Protein AF-A0A2N5Z2J4-F1 (afdb_monomer)

Sequence (237 aa):
MFNGQFKILAILTLLVFFVFFSKLYSQDCTILSKANDITPDGLCAPVSLSWEVTYTGVNNAGTLVEFQFDWDDGNAVEIVNANETSPGVFTYTISHTYPEDGPQCNYNPNVMLIVDGTICSSSLQEQNVTVWDVDDSNGGHLMIDPVQYRICVGNDGTVTFVDASLWNCVPPEETDVPNGYGRWTQWIYGTNNGAGNFIGNVEVDGVVQAYPYWGAVDFYPAVVYGPFAPNGISLPC

Structure (mmCIF, N/CA/C/O backbone):
data_AF-A0A2N5Z2J4-F1
#
_entry.id   AF-A0A2N5Z2J4-F1
#
loop_
_atom_site.group_PDB
_atom_site.id
_atom_site.type_symbol
_atom_site.label_atom_id
_atom_site.label_alt_id
_atom_site.label_comp_id
_atom_site.label_asym_id
_atom_site.label_entity_id
_atom_site.label_seq_id
_atom_site.pdbx_PDB_ins_code
_atom_site.Cartn_x
_atom_site.Cartn_y
_atom_site.Cartn_z
_atom_site.occupancy
_atom_site.B_iso_or_equiv
_atom_site.auth_seq_id
_atom_site.auth_comp_id
_atom_site.auth_asym_id
_atom_site.auth_atom_id
_atom_site.pdbx_PDB_model_num
ATOM 1 N N . MET A 1 1 ? -51.796 -31.805 59.847 1.00 53.03 1 MET A N 1
ATOM 2 C CA . MET A 1 1 ? -50.593 -32.261 59.110 1.00 53.03 1 MET A CA 1
ATOM 3 C C . MET A 1 1 ? -50.363 -31.572 57.749 1.00 53.03 1 MET A C 1
ATOM 5 O O . MET A 1 1 ? -49.392 -31.911 57.095 1.00 53.03 1 MET A O 1
ATOM 9 N N . PHE A 1 2 ? -51.150 -30.565 57.332 1.00 53.03 2 PHE A N 1
ATOM 10 C CA . PHE A 1 2 ? -51.061 -29.983 55.972 1.00 53.03 2 PHE A CA 1
ATOM 11 C C . PHE A 1 2 ? -50.266 -28.664 55.831 1.00 53.03 2 PHE A C 1
ATOM 13 O O . PHE A 1 2 ? -50.086 -28.178 54.722 1.00 53.03 2 PHE A O 1
ATOM 20 N N . ASN A 1 3 ? -49.751 -28.080 56.920 1.00 57.47 3 ASN A N 1
ATOM 21 C CA . ASN A 1 3 ? -49.170 -26.723 56.891 1.00 57.47 3 ASN A CA 1
ATOM 22 C C . ASN A 1 3 ? -47.663 -26.677 56.525 1.00 57.47 3 ASN A C 1
ATOM 24 O O . ASN A 1 3 ? -47.120 -25.620 56.224 1.00 57.47 3 ASN A O 1
ATOM 28 N N . GLY A 1 4 ? -46.966 -27.821 56.547 1.00 56.16 4 GLY A N 1
ATOM 29 C CA . GLY A 1 4 ? -45.532 -27.897 56.214 1.00 56.16 4 GLY A CA 1
ATOM 30 C C . GLY A 1 4 ? -45.247 -28.005 54.712 1.00 56.16 4 GLY A C 1
ATOM 31 O O . GLY A 1 4 ? -44.292 -27.414 54.218 1.00 56.16 4 GLY A O 1
ATOM 32 N N . GLN A 1 5 ? -46.113 -28.705 53.974 1.00 58.09 5 GLN A N 1
ATOM 33 C CA . GLN A 1 5 ? -45.955 -28.975 52.538 1.00 58.09 5 GLN A CA 1
ATOM 34 C C . GLN A 1 5 ? -46.104 -27.702 51.683 1.00 58.09 5 GLN A C 1
ATOM 36 O O . GLN A 1 5 ? -45.334 -27.492 50.751 1.00 58.09 5 GLN A O 1
ATOM 41 N N . PHE A 1 6 ? -47.020 -26.800 52.057 1.00 59.47 6 PHE A N 1
ATOM 42 C CA . PHE A 1 6 ? -47.228 -25.524 51.357 1.00 59.47 6 PHE A CA 1
ATOM 43 C C . PHE A 1 6 ? -46.038 -24.560 51.487 1.00 59.47 6 PHE A C 1
ATOM 45 O O . PHE A 1 6 ? -45.724 -23.836 50.546 1.00 59.47 6 PHE A O 1
ATOM 52 N N . LYS A 1 7 ? -45.342 -24.571 52.634 1.00 64.69 7 LYS A N 1
ATOM 53 C CA . LYS A 1 7 ? -44.157 -23.728 52.865 1.00 64.69 7 LYS A CA 1
ATOM 54 C C . LYS A 1 7 ? -42.953 -24.196 52.053 1.00 64.69 7 LYS A C 1
ATOM 56 O O . LYS A 1 7 ? -42.238 -23.369 51.503 1.00 64.69 7 LYS A O 1
ATOM 61 N N . ILE A 1 8 ? -42.755 -25.511 51.951 1.00 70.50 8 ILE A N 1
ATOM 62 C CA . ILE A 1 8 ? -41.667 -26.102 51.160 1.00 70.50 8 ILE A CA 1
ATOM 63 C C . ILE A 1 8 ? -41.879 -25.816 49.671 1.00 70.50 8 ILE A C 1
ATOM 65 O O . ILE A 1 8 ? -40.940 -25.399 49.000 1.00 70.50 8 ILE A O 1
ATOM 69 N N . LEU A 1 9 ? -43.115 -25.960 49.178 1.00 73.38 9 LEU A N 1
ATOM 70 C CA . LEU A 1 9 ? -43.441 -25.661 47.785 1.00 73.38 9 LEU A CA 1
ATOM 71 C C . LEU A 1 9 ? -43.197 -24.182 47.456 1.00 73.38 9 LEU A C 1
ATOM 73 O O . LEU A 1 9 ? -42.564 -23.906 46.448 1.00 73.38 9 LEU A O 1
ATOM 77 N N . ALA A 1 10 ? -43.612 -23.256 48.331 1.00 73.75 10 ALA A N 1
ATOM 78 C CA . ALA A 1 10 ? -43.402 -21.816 48.152 1.00 73.75 10 ALA A CA 1
ATOM 79 C C . ALA A 1 10 ? -41.916 -21.402 48.168 1.00 73.75 10 ALA A C 1
ATOM 81 O O . ALA A 1 10 ? -41.513 -20.515 47.418 1.00 73.75 10 ALA A O 1
ATOM 82 N N . ILE A 1 11 ? -41.091 -22.047 49.001 1.00 75.69 11 ILE A N 1
ATOM 83 C CA . ILE A 1 11 ? -39.639 -21.807 49.045 1.00 75.69 11 ILE A CA 1
ATOM 84 C C . ILE A 1 11 ? -38.965 -22.336 47.771 1.00 75.69 11 ILE A C 1
ATOM 86 O O . ILE A 1 11 ? -38.103 -21.659 47.214 1.00 75.69 11 ILE A O 1
ATOM 90 N N . LEU A 1 12 ? -39.386 -23.505 47.275 1.00 74.31 12 LEU A N 1
ATOM 91 C CA . LEU A 1 12 ? -38.901 -24.071 46.013 1.00 74.31 12 LEU A CA 1
ATOM 92 C C . LEU A 1 12 ? -39.263 -23.192 44.809 1.00 74.31 12 LEU A C 1
ATOM 94 O O . LEU A 1 12 ? -38.400 -22.960 43.968 1.00 74.31 12 LEU A O 1
ATOM 98 N N . THR A 1 13 ? -40.479 -22.639 44.736 1.00 71.56 13 THR A N 1
ATOM 99 C CA . THR A 1 13 ? -40.835 -21.694 43.663 1.00 71.56 13 THR A CA 1
ATOM 100 C C . THR A 1 13 ? -40.039 -20.397 43.741 1.00 71.56 13 THR A C 1
ATOM 102 O O . THR A 1 13 ? -39.621 -19.902 42.699 1.00 71.56 13 THR A O 1
ATOM 105 N N . LEU A 1 14 ? -39.773 -19.864 44.940 1.00 70.94 14 LEU A N 1
ATOM 106 C CA . LEU A 1 14 ? -38.967 -18.649 45.108 1.00 70.94 14 LEU A CA 1
ATOM 107 C C . LEU A 1 14 ? -37.497 -18.867 44.699 1.00 70.94 14 LEU A C 1
ATOM 109 O O . LEU A 1 14 ? -36.907 -18.002 44.060 1.00 70.94 14 LEU A O 1
ATOM 113 N N . LEU A 1 15 ? -36.922 -20.033 45.022 1.00 69.38 15 LEU A N 1
ATOM 114 C CA . LEU A 1 15 ? -35.562 -20.424 44.625 1.00 69.38 15 LEU A CA 1
ATOM 115 C C . LEU A 1 15 ? -35.446 -20.651 43.116 1.00 69.38 15 LEU A C 1
ATOM 117 O O . LEU A 1 15 ? -34.494 -20.176 42.507 1.00 69.38 15 LEU A O 1
ATOM 121 N N . VAL A 1 16 ? -36.428 -21.312 42.496 1.00 65.50 16 VAL A N 1
ATOM 122 C CA . VAL A 1 16 ? -36.480 -21.463 41.034 1.00 65.50 16 VAL A CA 1
ATOM 123 C C . VAL A 1 16 ? -36.615 -20.090 40.369 1.00 65.50 16 VAL A C 1
ATOM 125 O O . VAL A 1 16 ? -35.885 -19.805 39.429 1.00 65.50 16 VAL A O 1
ATOM 128 N N . PHE A 1 17 ? -37.447 -19.190 40.899 1.00 61.91 17 PHE A N 1
ATOM 129 C CA . PHE A 1 17 ? -37.554 -17.817 40.396 1.00 61.91 17 PHE A CA 1
ATOM 130 C C . PHE A 1 17 ? -36.215 -17.062 40.523 1.00 61.91 17 PHE A C 1
ATOM 132 O O . PHE A 1 17 ? -35.760 -16.460 39.560 1.00 61.91 17 PHE A O 1
ATOM 139 N N . PHE A 1 18 ? -35.495 -17.169 41.643 1.00 59.34 18 PHE A N 1
ATOM 140 C CA . PHE A 1 18 ? -34.180 -16.524 41.801 1.00 59.34 18 PHE A CA 1
ATOM 141 C C . PHE A 1 18 ? -33.087 -17.097 40.878 1.00 59.34 18 PHE A C 1
ATOM 143 O O . PHE A 1 18 ? -32.230 -16.351 40.403 1.00 59.34 18 PHE A O 1
ATOM 150 N N . VAL A 1 19 ? -33.122 -18.402 40.584 1.00 59.47 19 VAL A N 1
ATOM 151 C CA . VAL A 1 19 ? -32.171 -19.064 39.669 1.00 59.47 19 VAL A CA 1
ATOM 152 C C . VAL A 1 19 ? -32.498 -18.774 38.197 1.00 59.47 19 VAL A C 1
ATOM 154 O O . VAL A 1 19 ? -31.588 -18.668 37.380 1.00 59.47 19 VAL A O 1
ATOM 157 N N . PHE A 1 20 ? -33.774 -18.580 37.847 1.00 54.00 20 PHE A N 1
ATOM 158 C CA . PHE A 1 20 ? -34.174 -18.182 36.491 1.00 54.00 20 PHE A CA 1
ATOM 159 C C . PHE A 1 20 ? -33.953 -16.686 36.210 1.00 54.00 20 PHE A C 1
ATOM 161 O O . PHE A 1 20 ? -33.671 -16.327 35.070 1.00 54.00 20 PHE A O 1
ATOM 168 N N . PHE A 1 21 ? -34.027 -15.812 37.222 1.00 52.00 21 PHE A N 1
ATOM 169 C CA . PHE A 1 21 ? -33.820 -14.364 37.049 1.00 52.00 21 PHE A CA 1
ATOM 170 C C . PHE A 1 21 ? -32.359 -13.902 37.158 1.00 52.00 21 PHE A C 1
ATOM 172 O O . PHE A 1 21 ? -32.055 -12.768 36.802 1.00 52.00 21 PHE A O 1
ATOM 179 N N . SER A 1 22 ? -31.430 -14.757 37.592 1.00 48.75 22 SER A N 1
ATOM 180 C CA . SER A 1 22 ? -30.005 -14.398 37.720 1.00 48.75 22 SER A CA 1
ATOM 181 C C . SER A 1 22 ? -29.225 -14.409 36.393 1.00 48.75 22 SER A C 1
ATOM 183 O O . SER A 1 22 ? -28.018 -14.191 36.402 1.00 48.75 22 SER A O 1
ATOM 185 N N . LYS A 1 23 ? -29.893 -14.618 35.247 1.00 46.00 23 LYS A N 1
ATOM 186 C CA . LYS A 1 23 ? -29.269 -14.646 33.908 1.00 46.00 23 LYS A CA 1
ATOM 187 C C . LYS A 1 23 ? -29.753 -13.564 32.931 1.00 46.00 23 LYS A C 1
ATOM 189 O O . LYS A 1 23 ? -29.599 -13.724 31.728 1.00 46.00 23 LYS A O 1
ATOM 194 N N . LEU A 1 24 ? -30.334 -12.469 33.421 1.00 44.25 24 LEU A N 1
ATOM 195 C CA . LEU A 1 24 ? -30.818 -11.367 32.575 1.00 44.25 24 LEU A CA 1
ATOM 196 C C . LEU A 1 24 ? -30.050 -10.062 32.827 1.00 44.25 24 LEU A C 1
ATOM 198 O O . LEU A 1 24 ? -30.643 -9.012 33.035 1.00 44.25 24 LEU A O 1
ATOM 202 N N . TYR A 1 25 ? -28.724 -10.122 32.781 1.00 51.06 25 TYR A N 1
ATOM 203 C CA . TYR A 1 25 ? -27.975 -9.045 32.143 1.00 51.06 25 TYR A CA 1
ATOM 204 C C . TYR A 1 25 ? -27.558 -9.641 30.812 1.00 51.06 25 TYR A C 1
ATOM 206 O O . TYR A 1 25 ? -26.659 -10.469 30.774 1.00 51.06 25 TYR A O 1
ATOM 214 N N . SER A 1 26 ? -28.313 -9.352 29.754 1.00 54.22 26 SER A N 1
ATOM 215 C CA . SER A 1 26 ? -27.843 -9.686 28.417 1.00 54.22 26 SER A CA 1
ATOM 216 C C . SER A 1 26 ? -26.706 -8.715 28.150 1.00 54.22 26 SER A C 1
ATOM 218 O O . SER A 1 26 ? -26.966 -7.543 27.886 1.00 54.22 26 SER A O 1
ATOM 220 N N . GLN A 1 27 ? -25.460 -9.172 28.273 1.00 63.22 27 GLN A N 1
ATOM 221 C CA . GLN A 1 27 ? -24.393 -8.562 27.499 1.00 63.22 27 GLN A CA 1
ATOM 222 C C . GLN A 1 27 ? -24.870 -8.525 26.044 1.00 63.22 27 GLN A C 1
ATOM 224 O O . GLN A 1 27 ? -25.462 -9.487 25.537 1.00 63.22 27 GLN A O 1
ATOM 229 N N . ASP A 1 28 ? -24.727 -7.377 25.407 1.00 75.69 28 ASP A N 1
ATOM 230 C CA . ASP A 1 28 ? -25.090 -7.212 24.016 1.00 75.69 28 ASP A CA 1
ATOM 231 C C . ASP A 1 28 ? -24.032 -6.370 23.321 1.00 75.69 28 ASP A C 1
ATOM 233 O O . ASP A 1 28 ? -23.306 -5.585 23.924 1.00 75.69 28 ASP A O 1
ATOM 237 N N . CYS A 1 29 ? -23.925 -6.560 22.014 1.00 85.00 29 CYS A N 1
ATOM 238 C CA . CYS A 1 29 ? -22.999 -5.821 21.167 1.00 85.00 29 CYS A CA 1
ATOM 239 C C . CYS A 1 29 ? -23.421 -4.356 20.963 1.00 85.00 29 CYS A C 1
ATOM 241 O O . CYS A 1 29 ? -23.152 -3.768 19.913 1.00 85.00 29 CYS A O 1
ATOM 243 N N . THR A 1 30 ? -24.131 -3.774 21.933 1.00 89.06 30 THR A N 1
ATOM 244 C CA . THR A 1 30 ? -24.520 -2.374 21.889 1.00 89.06 30 THR A CA 1
ATOM 245 C C . THR A 1 30 ? -23.328 -1.512 22.271 1.00 89.06 30 THR A C 1
ATOM 247 O O . THR A 1 30 ? -22.630 -1.740 23.260 1.00 89.06 30 THR A O 1
ATOM 250 N N . ILE A 1 31 ? -23.090 -0.524 21.420 1.00 93.81 31 ILE A N 1
ATOM 251 C CA . ILE A 1 31 ? -22.095 0.520 21.602 1.00 93.81 31 ILE A CA 1
ATOM 252 C C . ILE A 1 31 ? -22.779 1.851 21.306 1.00 93.81 31 ILE A C 1
ATOM 254 O O . ILE A 1 31 ? -23.673 1.922 20.458 1.00 93.81 31 ILE A O 1
ATOM 258 N N . LEU A 1 32 ? -22.367 2.907 21.997 1.00 95.12 32 LEU A N 1
ATOM 259 C CA . LEU A 1 32 ? -22.846 4.262 21.741 1.00 95.12 32 LEU A CA 1
ATOM 260 C C . LEU A 1 32 ? -22.098 4.896 20.567 1.00 95.12 32 LEU A C 1
ATOM 262 O O . LEU A 1 32 ? -22.712 5.505 19.693 1.00 95.12 32 LEU A O 1
ATOM 266 N N . SER A 1 33 ? -20.771 4.769 20.551 1.00 96.12 33 SER A N 1
ATOM 267 C CA . SER A 1 33 ? -19.928 5.279 19.472 1.00 96.12 33 SER A CA 1
ATOM 268 C C . SER A 1 33 ? -18.607 4.523 19.376 1.00 96.12 33 SER A C 1
ATOM 270 O O . SER A 1 33 ? -18.249 3.733 20.254 1.00 96.12 33 SER A O 1
ATOM 272 N N . LYS A 1 34 ? -17.889 4.782 18.285 1.00 96.56 34 LYS A N 1
ATOM 273 C CA . LYS A 1 34 ? -16.588 4.206 17.965 1.00 96.56 34 LYS A CA 1
ATOM 274 C C . LYS A 1 34 ? -15.695 5.286 17.353 1.00 96.56 34 LYS A C 1
ATOM 276 O O . LYS A 1 34 ? -16.215 6.182 16.684 1.00 96.56 34 LYS A O 1
ATOM 281 N N . ALA A 1 35 ? -14.404 5.234 17.644 1.00 97.50 35 ALA A N 1
ATOM 282 C CA . ALA A 1 35 ? -13.389 6.112 17.080 1.00 97.50 35 ALA A CA 1
ATOM 283 C C . ALA A 1 35 ? -12.073 5.346 16.931 1.00 97.50 35 ALA A C 1
ATOM 285 O O . ALA A 1 35 ? -11.730 4.526 17.787 1.00 97.50 35 ALA A O 1
ATOM 286 N N . ASN A 1 36 ? -11.338 5.637 15.866 1.00 97.88 36 ASN A N 1
ATOM 287 C CA . ASN A 1 36 ? -10.033 5.064 15.608 1.00 97.88 36 ASN A CA 1
ATOM 288 C C . ASN A 1 36 ? -9.101 6.103 14.975 1.00 97.88 36 ASN A C 1
ATOM 290 O O . ASN A 1 36 ? -9.564 7.082 14.389 1.00 97.88 36 ASN A O 1
ATOM 294 N N . ASP A 1 37 ? -7.799 5.887 15.129 1.00 98.00 37 ASP A N 1
ATOM 295 C CA . ASP A 1 37 ? -6.759 6.721 14.532 1.00 98.00 37 ASP A CA 1
ATOM 296 C C . ASP A 1 37 ? -5.538 5.860 14.183 1.00 98.00 37 ASP A C 1
ATOM 298 O O . ASP A 1 37 ? -4.862 5.337 15.076 1.00 98.00 37 ASP A O 1
ATOM 302 N N . ILE A 1 38 ? -5.289 5.660 12.885 1.00 98.06 38 ILE A N 1
ATOM 303 C CA . ILE A 1 38 ? -4.051 5.064 12.373 1.00 98.06 38 ILE A CA 1
ATOM 304 C C . ILE A 1 38 ? -3.062 6.176 12.032 1.00 98.06 38 ILE A C 1
ATOM 306 O O . ILE A 1 38 ? -3.317 7.017 11.171 1.00 98.06 38 ILE A O 1
ATOM 310 N N . THR A 1 39 ? -1.887 6.116 12.656 1.00 97.81 39 THR A N 1
ATOM 311 C CA . THR A 1 39 ? -0.755 7.008 12.392 1.00 97.81 39 THR A CA 1
ATOM 312 C C . THR A 1 39 ? 0.435 6.210 11.840 1.00 97.81 39 THR A C 1
ATOM 314 O O . THR A 1 39 ? 1.130 5.557 12.627 1.00 97.81 39 THR A O 1
ATOM 317 N N . PRO A 1 40 ? 0.689 6.240 10.517 1.00 97.31 40 PRO A N 1
ATOM 318 C CA . PRO A 1 40 ? 1.893 5.667 9.915 1.00 97.31 40 PRO A CA 1
ATOM 319 C C . PRO A 1 40 ? 3.114 6.590 10.074 1.00 97.31 40 PRO A C 1
ATOM 321 O O . PRO A 1 40 ? 2.981 7.811 10.179 1.00 97.31 40 PRO A O 1
ATOM 324 N N . ASP A 1 41 ? 4.317 6.014 10.072 1.00 97.25 41 ASP A N 1
ATOM 325 C CA . ASP A 1 41 ? 5.596 6.738 10.132 1.00 97.25 41 ASP A CA 1
ATOM 326 C C . ASP A 1 41 ? 6.044 7.324 8.780 1.00 97.25 41 ASP A C 1
ATOM 328 O O . ASP A 1 41 ? 6.894 8.221 8.735 1.00 97.25 41 ASP A O 1
ATOM 332 N N . GLY A 1 42 ? 5.438 6.865 7.686 1.00 94.75 42 GLY A N 1
ATOM 333 C CA . GLY A 1 42 ? 5.700 7.317 6.329 1.00 94.75 42 GLY A CA 1
ATOM 334 C C . GLY A 1 42 ? 4.863 6.567 5.296 1.00 94.75 42 GLY A C 1
ATOM 335 O O . GLY A 1 42 ? 3.882 5.909 5.629 1.00 94.75 42 GLY A O 1
ATOM 336 N N . LEU A 1 43 ? 5.257 6.706 4.029 1.00 92.56 43 LEU A N 1
ATOM 337 C CA . LEU A 1 43 ? 4.638 6.001 2.902 1.00 92.56 43 LEU A CA 1
ATOM 338 C C . LEU A 1 43 ? 5.556 4.930 2.312 1.00 92.56 43 LEU A C 1
ATOM 340 O O . LEU A 1 43 ? 5.049 3.960 1.778 1.00 92.56 43 LEU A O 1
ATOM 344 N N . CYS A 1 44 ? 6.880 5.080 2.384 1.00 92.56 44 CYS A N 1
ATOM 345 C CA . CYS A 1 44 ? 7.801 4.106 1.799 1.00 92.56 44 CYS A CA 1
ATOM 346 C C . CYS A 1 44 ? 7.982 2.893 2.717 1.00 92.56 44 CYS A C 1
ATOM 348 O O . CYS A 1 44 ? 8.280 3.069 3.897 1.00 92.56 44 CYS A O 1
ATOM 350 N N . ALA A 1 45 ? 7.854 1.692 2.160 1.00 91.81 45 ALA A N 1
ATOM 351 C CA . ALA A 1 45 ? 8.092 0.434 2.840 1.00 91.81 45 ALA A CA 1
ATOM 352 C C . ALA A 1 45 ? 9.535 0.355 3.390 1.00 91.81 45 ALA A C 1
ATOM 354 O O . ALA A 1 45 ? 10.455 0.906 2.774 1.00 91.81 45 ALA A O 1
ATOM 355 N N . PRO A 1 46 ? 9.738 -0.317 4.539 1.00 94.88 46 PRO A N 1
ATOM 356 C CA . PRO A 1 46 ? 8.693 -0.832 5.424 1.00 94.88 46 PRO A CA 1
ATOM 357 C C . PRO A 1 46 ? 7.977 0.313 6.163 1.00 94.88 46 PRO A C 1
ATOM 359 O O . PRO A 1 46 ? 8.629 1.216 6.683 1.00 94.88 46 PRO A O 1
ATOM 362 N N . VAL A 1 47 ? 6.644 0.253 6.250 1.00 96.38 47 VAL A N 1
ATOM 363 C CA . VAL A 1 47 ? 5.829 1.270 6.942 1.00 96.38 47 VAL A CA 1
ATOM 364 C C . VAL A 1 47 ? 5.393 0.726 8.289 1.00 96.38 47 VAL A C 1
ATOM 366 O O . VAL A 1 47 ? 4.676 -0.273 8.360 1.00 96.38 47 VAL A O 1
ATOM 369 N N . SER A 1 48 ? 5.807 1.393 9.364 1.00 97.81 48 SER A N 1
ATOM 370 C CA . SER A 1 48 ? 5.332 1.081 10.712 1.00 97.81 48 SER A CA 1
ATOM 371 C C . SER A 1 48 ? 4.248 2.061 11.125 1.00 97.81 48 SER A C 1
ATOM 373 O O . SER A 1 48 ? 4.326 3.258 10.858 1.00 97.81 48 SER A O 1
ATOM 375 N N . LEU A 1 49 ? 3.229 1.565 11.813 1.00 98.00 49 LEU A N 1
ATOM 376 C CA . LEU A 1 49 ? 2.111 2.383 12.258 1.00 98.00 49 LEU A CA 1
ATOM 377 C C . LEU A 1 49 ? 1.716 2.085 13.695 1.00 98.00 49 LEU A C 1
ATOM 379 O O . LEU A 1 49 ? 2.002 1.021 14.246 1.00 98.00 49 LEU A O 1
ATOM 383 N N . SER A 1 50 ? 1.022 3.051 14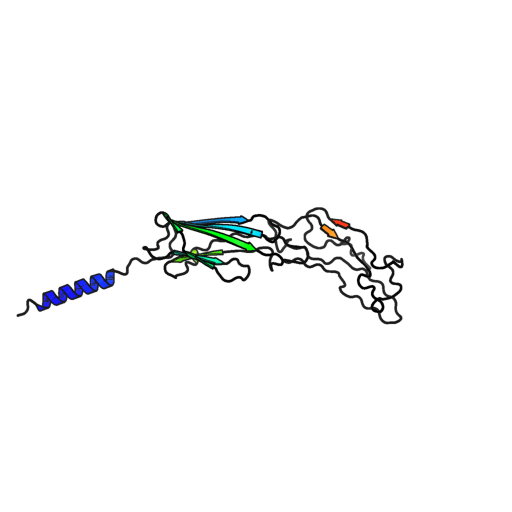.283 1.00 98.31 50 SER A N 1
ATOM 384 C CA . SER A 1 50 ? 0.286 2.902 15.532 1.00 98.31 50 SER A CA 1
ATOM 385 C C . SER A 1 50 ? -1.200 3.062 15.244 1.00 98.31 50 SER A C 1
ATOM 387 O O . SER A 1 50 ? -1.590 4.004 14.557 1.00 98.31 50 SER A O 1
ATOM 389 N N . TRP A 1 51 ? -2.021 2.179 15.801 1.00 98.44 51 TRP A N 1
ATOM 390 C CA . TRP A 1 51 ? -3.471 2.232 15.704 1.00 98.44 51 TRP A CA 1
ATOM 391 C C . TRP A 1 51 ? -4.091 2.363 17.090 1.00 98.44 51 TRP A C 1
ATOM 393 O O . TRP A 1 51 ? -4.054 1.425 17.889 1.00 98.44 51 TRP A O 1
ATOM 403 N N . GLU A 1 52 ? -4.656 3.532 17.384 1.00 98.44 52 GLU A N 1
ATOM 404 C CA . GLU A 1 52 ? -5.498 3.737 18.560 1.00 98.44 52 GLU A CA 1
ATOM 405 C C . GLU A 1 52 ? -6.958 3.433 18.215 1.00 98.44 52 GLU A C 1
ATOM 407 O O . GLU A 1 52 ? -7.498 3.931 17.229 1.00 98.44 52 GLU A O 1
ATOM 412 N N . VAL A 1 53 ? -7.610 2.620 19.044 1.00 98.38 53 VAL A N 1
ATOM 413 C CA . VAL A 1 53 ? -9.007 2.214 18.869 1.00 98.38 53 VAL A CA 1
ATOM 414 C C . VAL A 1 53 ? -9.768 2.489 20.149 1.00 98.38 53 VAL A C 1
ATOM 416 O O . VAL A 1 53 ? -9.305 2.142 21.233 1.00 98.38 53 VAL A O 1
ATOM 419 N N . THR A 1 54 ? -10.956 3.076 20.028 1.00 98.31 54 THR A N 1
ATOM 420 C CA . THR A 1 54 ? -11.854 3.357 21.147 1.00 98.31 54 THR A CA 1
ATOM 421 C C . THR A 1 54 ? -13.296 2.970 20.822 1.00 98.31 54 THR A C 1
ATOM 423 O O . THR A 1 54 ? -13.837 3.321 19.773 1.00 98.31 54 THR A O 1
ATOM 426 N N . TYR A 1 55 ? -13.951 2.306 21.773 1.00 97.94 55 TYR A N 1
ATOM 427 C CA . TYR A 1 55 ? -15.394 2.068 21.794 1.00 97.94 55 TYR A CA 1
ATOM 428 C C . TYR A 1 55 ? -15.994 2.680 23.056 1.00 97.94 55 TYR A C 1
ATOM 430 O O . TYR A 1 55 ? -15.441 2.526 24.145 1.00 97.94 55 TYR A O 1
ATOM 438 N N . THR A 1 56 ? -17.133 3.363 22.931 1.00 97.19 56 THR A N 1
ATOM 439 C CA . THR A 1 56 ? -17.818 3.991 24.071 1.00 97.19 56 THR A CA 1
ATOM 440 C C . THR A 1 56 ? -19.234 3.460 24.239 1.00 97.19 56 THR A C 1
ATOM 442 O O . THR A 1 56 ? -19.884 3.065 23.270 1.00 97.19 56 THR A O 1
ATOM 445 N N . GLY A 1 57 ? -19.725 3.461 25.479 1.00 95.06 57 GLY A N 1
ATOM 446 C CA . GLY A 1 57 ? -21.051 2.951 25.822 1.00 95.06 57 GLY A CA 1
ATOM 447 C C . GLY A 1 57 ? -21.204 1.450 25.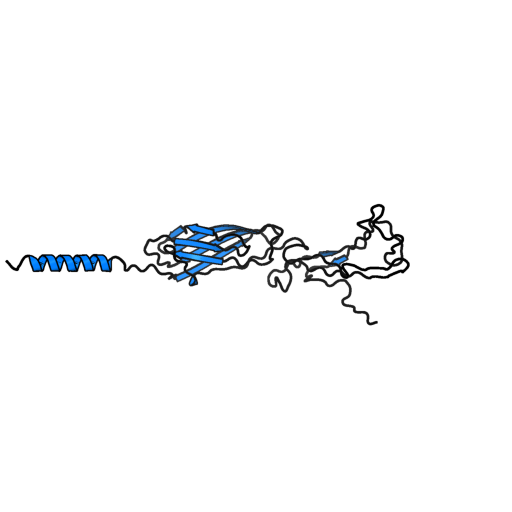579 1.00 95.06 57 GLY A C 1
ATOM 448 O O . GLY A 1 57 ? -22.299 1.016 25.238 1.00 95.06 57 GLY A O 1
ATOM 449 N N . VAL A 1 58 ? -20.120 0.681 25.710 1.00 94.94 58 VAL A N 1
ATOM 450 C CA . VAL A 1 58 ? -20.141 -0.780 25.574 1.00 94.94 58 VAL A CA 1
ATOM 451 C C . VAL A 1 58 ? -20.896 -1.388 26.755 1.00 94.94 58 VAL A C 1
ATOM 453 O O . VAL A 1 58 ? -20.519 -1.178 27.909 1.00 94.94 58 VAL A O 1
ATOM 456 N N . ASN A 1 59 ? -21.935 -2.175 26.481 1.00 91.44 59 ASN A N 1
ATOM 457 C CA . ASN A 1 59 ? -22.642 -2.944 27.504 1.00 91.44 59 ASN A CA 1
ATOM 458 C C . ASN A 1 59 ? -22.027 -4.345 27.672 1.00 91.44 59 ASN A C 1
ATOM 460 O O . ASN A 1 59 ? -22.515 -5.337 27.131 1.00 91.44 59 ASN A O 1
ATOM 464 N N . ASN A 1 60 ? -20.953 -4.435 28.457 1.00 91.56 60 ASN A N 1
ATOM 465 C CA . ASN A 1 60 ? -20.286 -5.707 28.744 1.00 91.56 60 ASN A CA 1
ATOM 466 C C . ASN A 1 60 ? -20.837 -6.435 29.980 1.00 91.56 60 ASN A C 1
ATOM 468 O O . ASN A 1 60 ? -20.394 -7.535 30.268 1.00 91.56 60 ASN A O 1
ATOM 472 N N . ALA A 1 61 ? -21.741 -5.844 30.770 1.00 89.50 61 ALA A N 1
ATOM 473 C CA . ALA A 1 61 ? -22.239 -6.441 32.020 1.00 89.50 61 ALA A CA 1
ATOM 474 C C . ALA A 1 61 ? -21.133 -6.982 32.972 1.00 89.50 61 ALA A C 1
ATOM 476 O O . ALA A 1 61 ? -21.372 -7.904 33.754 1.00 89.50 61 ALA A O 1
ATOM 477 N N . GLY A 1 62 ? -19.921 -6.410 32.919 1.00 87.50 62 GLY A N 1
ATOM 478 C CA . GLY A 1 62 ? -18.755 -6.859 33.690 1.00 87.50 62 GLY A CA 1
ATOM 479 C C . GLY A 1 62 ? -17.995 -8.065 33.115 1.00 87.50 62 GLY A C 1
ATOM 480 O O . GLY A 1 62 ? -17.129 -8.604 33.803 1.00 87.50 62 GLY A O 1
ATOM 481 N N . THR A 1 63 ? -18.298 -8.506 31.892 1.00 92.19 63 THR A N 1
ATOM 482 C CA . THR A 1 63 ? -17.542 -9.547 31.180 1.00 92.19 63 THR A CA 1
ATOM 483 C C . THR A 1 63 ? -16.298 -8.980 30.499 1.00 92.19 63 THR A C 1
ATOM 485 O O . THR A 1 63 ? -16.124 -7.764 30.370 1.00 92.19 63 THR A O 1
ATOM 488 N N . LEU A 1 64 ? -15.435 -9.887 30.038 1.00 93.81 64 LEU A N 1
ATOM 489 C CA . LEU A 1 64 ? -14.252 -9.544 29.258 1.00 93.81 64 LEU A CA 1
ATOM 490 C C . LEU A 1 64 ? -14.642 -8.839 27.949 1.00 93.81 64 LEU A C 1
ATOM 492 O O . LEU A 1 64 ? -15.625 -9.215 27.300 1.00 93.81 64 LEU A O 1
ATOM 496 N N . VAL A 1 65 ? -13.844 -7.835 27.593 1.00 97.12 65 VAL A N 1
ATOM 497 C CA . VAL A 1 65 ? -13.905 -7.113 26.324 1.00 97.12 65 VAL A CA 1
ATOM 498 C C . VAL A 1 65 ? -12.541 -7.206 25.652 1.00 97.12 65 VAL A C 1
ATOM 500 O O . VAL A 1 65 ? -11.516 -6.903 26.265 1.00 97.12 65 VAL A O 1
ATOM 503 N N . GLU A 1 66 ? -12.542 -7.617 24.393 1.00 98.31 66 GLU A N 1
ATOM 504 C CA . GLU A 1 66 ? -11.350 -7.788 23.566 1.00 98.31 66 GLU A CA 1
ATOM 505 C C . GLU A 1 66 ? -11.542 -7.070 22.232 1.00 98.31 66 GLU A C 1
ATOM 507 O O . GLU A 1 66 ? -12.671 -6.828 21.798 1.00 98.31 66 GLU A O 1
ATOM 512 N N . PHE A 1 67 ? -10.439 -6.736 21.573 1.00 98.44 67 PHE A N 1
ATOM 513 C CA . PHE A 1 67 ? -10.429 -6.241 20.202 1.00 98.44 67 PHE A CA 1
ATOM 514 C C . PHE A 1 67 ? -9.782 -7.286 19.305 1.00 98.44 67 PHE A C 1
ATOM 516 O O . PHE A 1 67 ? -8.729 -7.821 19.645 1.00 98.44 67 PHE A O 1
ATOM 523 N N . GLN A 1 68 ? -10.421 -7.559 18.173 1.00 98.25 68 GLN A N 1
ATOM 524 C CA . GLN A 1 68 ? -9.895 -8.402 17.111 1.00 98.25 68 GLN A CA 1
ATOM 525 C C . GLN A 1 68 ? -9.443 -7.510 15.962 1.00 98.25 68 GLN A C 1
ATOM 527 O O . GLN A 1 68 ? -10.284 -6.872 15.332 1.00 98.25 68 GLN A O 1
ATOM 532 N N . PHE A 1 69 ? -8.144 -7.496 15.704 1.00 98.50 69 PHE A N 1
ATOM 533 C CA . PHE A 1 69 ? -7.500 -6.782 14.613 1.00 98.50 69 PHE A CA 1
ATOM 534 C C . PHE A 1 69 ? -7.227 -7.732 13.449 1.00 98.50 69 PHE A C 1
ATOM 536 O O . PHE A 1 69 ? -6.743 -8.848 13.643 1.00 98.50 69 PHE A O 1
ATOM 543 N N . ASP A 1 70 ? -7.533 -7.274 12.246 1.00 97.94 70 ASP A N 1
ATOM 544 C CA . ASP A 1 70 ? -7.149 -7.885 10.982 1.00 97.94 70 ASP A CA 1
ATOM 545 C C . ASP A 1 70 ? -6.391 -6.826 10.180 1.00 97.94 70 ASP A C 1
ATOM 547 O O . ASP A 1 70 ? -6.920 -5.741 9.933 1.00 97.94 70 ASP A O 1
ATOM 551 N N . TRP A 1 71 ? -5.139 -7.113 9.832 1.00 97.44 71 TRP A N 1
ATOM 552 C CA . TRP A 1 71 ? -4.251 -6.172 9.150 1.00 97.44 71 TRP A CA 1
ATOM 553 C C . TRP A 1 71 ? -4.408 -6.180 7.630 1.00 97.44 71 TRP A C 1
ATOM 555 O O . TRP A 1 71 ? -3.725 -5.421 6.950 1.00 97.44 71 TRP A O 1
ATOM 565 N N . ASP A 1 72 ? -5.285 -7.034 7.095 1.00 96.38 72 ASP A N 1
ATOM 566 C CA . ASP A 1 72 ? -5.533 -7.191 5.659 1.00 96.38 72 ASP A CA 1
ATOM 567 C C . ASP A 1 72 ? -4.300 -7.632 4.846 1.00 96.38 72 ASP A C 1
ATOM 569 O O . ASP A 1 72 ? -4.361 -7.747 3.635 1.00 96.38 72 ASP A O 1
ATOM 573 N N . ASP A 1 73 ? -3.172 -7.957 5.478 1.00 94.19 73 ASP A N 1
ATOM 574 C CA . ASP A 1 73 ? -1.920 -8.363 4.820 1.00 94.19 73 ASP A CA 1
ATOM 575 C C . ASP A 1 73 ? -1.731 -9.888 4.722 1.00 94.19 73 ASP A C 1
ATOM 577 O O . ASP A 1 73 ? -0.675 -10.378 4.314 1.00 94.19 73 ASP A O 1
ATOM 581 N N . GLY A 1 74 ? -2.755 -10.654 5.105 1.00 93.62 74 GLY A N 1
ATOM 582 C CA . GLY A 1 74 ? -2.732 -12.115 5.138 1.00 93.62 74 GLY A CA 1
ATOM 583 C C . GLY A 1 74 ? -2.117 -12.721 6.405 1.00 93.62 74 GLY A C 1
ATOM 584 O O . GLY A 1 74 ? -2.092 -13.952 6.524 1.00 93.62 74 GLY A O 1
ATOM 585 N N . ASN A 1 75 ? -1.657 -11.907 7.363 1.00 94.38 75 ASN A N 1
ATOM 586 C CA . ASN A 1 75 ? -1.303 -12.396 8.692 1.00 94.38 75 ASN A CA 1
ATOM 587 C C . ASN A 1 75 ? -2.547 -12.859 9.469 1.00 94.38 75 ASN A C 1
ATOM 589 O O . ASN A 1 75 ? -3.693 -12.565 9.131 1.00 94.38 75 ASN A O 1
ATOM 593 N N . ALA A 1 76 ? -2.320 -13.651 10.518 1.00 97.00 76 ALA A N 1
ATOM 594 C CA . ALA A 1 76 ? -3.404 -14.105 11.379 1.00 97.00 76 ALA A CA 1
ATOM 595 C C . ALA A 1 76 ? -3.986 -12.936 12.185 1.00 97.00 76 ALA A C 1
ATOM 597 O O . ALA A 1 76 ? -3.242 -12.073 12.642 1.00 97.00 76 ALA A O 1
ATOM 598 N N . VAL A 1 77 ? -5.301 -12.970 12.421 1.00 97.88 77 VAL A N 1
ATOM 599 C CA . VAL A 1 77 ? -5.976 -11.978 13.266 1.00 97.88 77 VAL A CA 1
ATOM 600 C C . VAL A 1 77 ? -5.369 -11.929 14.668 1.00 97.88 77 VAL A C 1
ATOM 602 O O . VAL A 1 77 ? -5.084 -12.965 15.280 1.00 97.88 77 VAL A O 1
ATOM 605 N N . GLU A 1 78 ? -5.220 -10.722 15.199 1.00 98.12 78 GLU A N 1
ATOM 606 C CA . GLU A 1 78 ? -4.691 -10.477 16.536 1.00 98.12 78 GLU A CA 1
ATOM 607 C C . GLU A 1 78 ? -5.825 -10.143 17.499 1.00 98.12 78 GLU A C 1
ATOM 609 O O . GLU A 1 78 ? -6.639 -9.262 17.239 1.00 98.12 78 GLU A O 1
ATOM 614 N N . ILE A 1 79 ? -5.886 -10.844 18.632 1.00 98.19 79 ILE A N 1
ATOM 615 C CA . ILE A 1 79 ? -6.891 -10.599 19.669 1.00 98.19 79 ILE A CA 1
ATOM 616 C C . ILE A 1 79 ? -6.187 -10.105 20.923 1.00 98.19 79 ILE A C 1
ATOM 618 O O . ILE A 1 79 ? -5.274 -10.759 21.433 1.00 98.19 79 ILE A O 1
ATOM 622 N N . VAL A 1 80 ? -6.623 -8.955 21.425 1.00 98.31 80 VAL A N 1
ATOM 623 C CA . VAL A 1 80 ? -6.038 -8.308 22.601 1.00 98.31 80 VAL A CA 1
ATOM 624 C C . VAL A 1 80 ? -7.117 -7.901 23.594 1.00 98.31 80 VAL A C 1
ATOM 626 O O . VAL A 1 80 ? -8.207 -7.475 23.214 1.00 98.31 80 VAL A O 1
ATOM 629 N N . ASN A 1 81 ? -6.801 -7.992 24.886 1.00 98.31 81 ASN A N 1
ATOM 630 C CA . ASN A 1 81 ? -7.681 -7.487 25.937 1.00 98.31 81 ASN A CA 1
ATOM 631 C C . ASN A 1 81 ? -7.755 -5.960 25.857 1.00 98.31 81 ASN A C 1
ATOM 633 O O . ASN A 1 81 ? -6.725 -5.285 25.884 1.00 98.31 81 ASN A O 1
ATOM 637 N N . ALA A 1 82 ? -8.969 -5.418 25.808 1.00 97.62 82 ALA A N 1
ATOM 638 C CA . ALA A 1 82 ? -9.167 -3.979 25.785 1.00 97.62 82 ALA A CA 1
ATOM 639 C C . ALA A 1 82 ? -8.955 -3.364 27.180 1.00 97.62 82 ALA A C 1
ATOM 641 O O . ALA A 1 82 ? -9.256 -3.983 28.204 1.00 97.62 82 ALA A O 1
ATOM 642 N N . ASN A 1 83 ? -8.484 -2.116 27.228 1.00 97.81 83 ASN A N 1
ATOM 643 C CA . ASN A 1 83 ? -8.322 -1.378 28.477 1.00 97.81 83 ASN A CA 1
ATOM 644 C C . ASN A 1 83 ? -9.561 -0.522 28.744 1.00 97.81 83 ASN A C 1
ATOM 646 O O . ASN A 1 83 ? -9.860 0.401 27.986 1.00 97.81 83 ASN A O 1
ATOM 650 N N . GLU A 1 84 ? -10.266 -0.788 29.841 1.00 97.19 84 GLU A N 1
ATOM 651 C CA . GLU A 1 84 ? -11.369 0.068 30.281 1.00 97.19 84 GLU A CA 1
ATOM 652 C C . GLU A 1 84 ? -10.816 1.330 30.962 1.00 97.19 84 GLU A C 1
ATOM 654 O O . GLU A 1 84 ? -10.207 1.258 32.031 1.00 97.19 84 GLU A O 1
ATOM 659 N N . THR A 1 85 ? -11.008 2.502 30.355 1.00 97.19 85 THR A N 1
ATOM 660 C CA . THR A 1 85 ? -10.539 3.788 30.916 1.00 97.19 85 THR A CA 1
ATOM 661 C C . THR A 1 85 ? -11.602 4.495 31.745 1.00 97.19 85 THR A C 1
ATOM 663 O O . THR A 1 85 ? -11.286 5.291 32.630 1.00 97.19 85 THR A O 1
ATOM 666 N N . SER A 1 86 ? -12.872 4.198 31.483 1.00 96.19 86 SER A N 1
ATOM 667 C CA . SER A 1 86 ? -14.025 4.594 32.291 1.00 96.19 86 SER A CA 1
ATOM 668 C C . SER A 1 86 ? -15.185 3.628 32.020 1.00 96.19 86 SER A C 1
ATOM 670 O O . SER A 1 86 ? -15.116 2.916 31.020 1.00 96.19 86 SER A O 1
ATOM 672 N N . PRO A 1 87 ? -16.235 3.573 32.865 1.00 94.56 87 PRO A N 1
ATOM 673 C CA . PRO A 1 87 ? -17.316 2.602 32.703 1.00 94.56 87 PRO A CA 1
ATOM 674 C C . PRO A 1 87 ? -17.895 2.580 31.281 1.00 94.56 87 PRO A C 1
ATOM 676 O O . PRO A 1 87 ? -18.471 3.571 30.827 1.00 94.56 87 PRO A O 1
ATOM 679 N N . GLY A 1 88 ? -17.739 1.450 30.589 1.00 94.12 88 GLY A N 1
ATOM 680 C CA . GLY A 1 88 ? -18.218 1.260 29.217 1.00 94.12 88 GLY A CA 1
ATOM 681 C C . GLY A 1 88 ? -17.374 1.940 28.131 1.00 94.12 88 GLY A C 1
ATOM 682 O O . GLY A 1 88 ? -17.821 2.012 26.985 1.00 94.12 88 GLY A O 1
ATOM 683 N N . VAL A 1 89 ? -16.187 2.459 28.457 1.00 97.62 89 VAL A N 1
ATOM 684 C CA . VAL A 1 89 ? -15.230 3.043 27.505 1.00 97.62 89 VAL A CA 1
ATOM 685 C C . VAL A 1 89 ? -13.971 2.196 27.470 1.00 97.62 89 VAL A C 1
ATOM 687 O O . VAL A 1 89 ? -13.214 2.147 28.439 1.00 97.62 89 VAL A O 1
ATOM 690 N N . PHE A 1 90 ? -13.741 1.569 26.322 1.00 98.19 90 PHE A N 1
ATOM 691 C CA . PHE A 1 90 ? -12.648 0.638 26.091 1.00 98.19 90 PHE A CA 1
ATOM 692 C C . PHE A 1 90 ? -11.718 1.186 25.022 1.00 98.19 90 PHE A C 1
ATOM 694 O O . PHE A 1 90 ? -12.183 1.632 23.974 1.00 98.19 90 PHE A O 1
ATOM 701 N N . THR A 1 91 ? -10.416 1.129 25.281 1.00 98.44 91 THR A N 1
ATOM 702 C CA . THR A 1 91 ? -9.383 1.592 24.357 1.00 98.44 91 THR A CA 1
ATOM 703 C C . THR A 1 91 ? -8.188 0.649 24.323 1.00 98.44 91 THR A C 1
ATOM 705 O O . THR A 1 91 ? -7.920 -0.087 25.277 1.00 98.44 91 THR A O 1
ATOM 708 N N . TYR A 1 92 ? -7.470 0.663 23.209 1.00 98.50 92 TYR A N 1
ATOM 709 C CA . TYR A 1 92 ? -6.204 -0.026 23.044 1.00 98.50 92 TYR A CA 1
ATOM 710 C C . TYR A 1 92 ? -5.398 0.661 21.944 1.00 98.50 92 TYR A C 1
ATOM 712 O O . TYR A 1 92 ? -5.967 1.147 20.966 1.00 98.50 92 TYR A O 1
ATOM 720 N N . THR A 1 93 ? -4.078 0.660 22.100 1.00 98.44 93 THR A N 1
ATOM 721 C CA . THR A 1 93 ? -3.145 1.109 21.069 1.00 98.44 93 THR A CA 1
ATOM 722 C C . THR A 1 93 ? -2.252 -0.061 20.698 1.00 98.44 93 THR A C 1
ATOM 724 O O . THR A 1 93 ? -1.601 -0.640 21.570 1.00 98.44 93 THR A O 1
ATOM 727 N N . ILE A 1 94 ? -2.235 -0.414 19.419 1.00 98.38 94 ILE A N 1
ATOM 728 C CA . ILE A 1 94 ? -1.436 -1.512 18.869 1.00 98.38 94 ILE A CA 1
ATOM 729 C C . ILE A 1 94 ? -0.540 -0.990 17.744 1.00 98.38 94 ILE A C 1
ATOM 731 O O . ILE A 1 94 ? -0.849 0.024 17.124 1.00 98.38 94 ILE A O 1
ATOM 735 N N . SER A 1 95 ? 0.581 -1.658 17.496 1.00 98.25 95 SER A N 1
ATOM 736 C CA . SER A 1 95 ? 1.505 -1.325 16.412 1.00 98.25 95 SER A CA 1
ATOM 737 C C . SER A 1 95 ? 1.590 -2.462 15.408 1.00 98.25 95 SER A C 1
ATOM 739 O O . SER A 1 95 ? 1.610 -3.619 15.823 1.00 98.25 95 SER A O 1
ATOM 741 N N . HIS A 1 96 ? 1.747 -2.121 14.132 1.00 97.88 96 HIS A N 1
ATOM 742 C CA . HIS A 1 96 ? 1.982 -3.070 13.044 1.00 97.88 96 HIS A CA 1
ATOM 743 C C . HIS A 1 96 ? 3.014 -2.521 12.067 1.00 97.88 96 HIS A C 1
ATOM 745 O O . HIS A 1 96 ? 3.195 -1.304 11.980 1.00 97.88 96 HIS A O 1
ATOM 751 N N . THR A 1 97 ? 3.676 -3.408 11.329 1.00 97.56 97 THR A N 1
ATOM 752 C CA . THR A 1 97 ? 4.614 -3.028 10.271 1.00 97.56 97 THR A CA 1
ATOM 753 C C . THR A 1 97 ? 4.272 -3.784 8.998 1.00 97.56 97 THR A C 1
ATOM 755 O O . THR A 1 97 ? 4.377 -5.009 8.961 1.00 97.56 97 THR A O 1
ATOM 758 N N . TYR A 1 98 ? 3.941 -3.044 7.941 1.00 96.12 98 TYR A N 1
ATOM 759 C CA . TYR A 1 98 ? 3.864 -3.594 6.594 1.00 96.12 98 TYR A CA 1
ATOM 760 C C . TYR A 1 98 ? 5.287 -3.682 6.018 1.00 96.12 98 TYR A C 1
ATOM 762 O O . TYR A 1 98 ? 5.987 -2.661 5.977 1.00 96.12 98 TYR A O 1
ATOM 770 N N . PRO A 1 99 ? 5.762 -4.884 5.642 1.00 92.81 99 PRO A N 1
ATOM 771 C CA . PRO A 1 99 ? 7.133 -5.087 5.187 1.00 92.81 99 PRO A CA 1
ATOM 772 C C . PRO A 1 99 ? 7.359 -4.557 3.763 1.00 92.81 99 PRO A C 1
ATOM 774 O O . PRO A 1 99 ? 6.413 -4.235 3.046 1.00 92.81 99 PRO A O 1
ATOM 777 N N . GLU A 1 100 ? 8.630 -4.515 3.358 1.00 90.81 100 GLU A N 1
ATOM 778 C CA . GLU A 1 100 ? 9.004 -4.480 1.938 1.00 90.81 100 GLU A CA 1
ATOM 779 C C . GLU A 1 100 ? 8.527 -5.760 1.230 1.00 90.81 100 GLU A C 1
ATOM 781 O O . GLU A 1 100 ? 8.369 -6.814 1.856 1.00 90.81 100 GLU A O 1
ATOM 786 N N . ASP A 1 101 ? 8.309 -5.657 -0.077 1.00 86.56 101 ASP A N 1
ATOM 787 C CA . ASP A 1 101 ? 7.762 -6.692 -0.955 1.00 86.56 101 ASP A CA 1
ATOM 788 C C . ASP A 1 101 ? 6.361 -7.174 -0.540 1.00 86.56 101 ASP A C 1
ATOM 790 O O . ASP A 1 101 ? 5.969 -8.325 -0.770 1.00 86.56 101 ASP A O 1
ATOM 794 N N . GLY A 1 102 ? 5.582 -6.273 0.067 1.00 86.19 102 GLY A N 1
ATOM 795 C CA . GLY A 1 102 ? 4.178 -6.508 0.387 1.00 86.19 102 GLY A CA 1
ATOM 796 C C . GLY A 1 102 ? 3.335 -6.771 -0.874 1.00 86.19 102 GLY A C 1
ATOM 797 O O . GLY A 1 102 ? 3.634 -6.245 -1.950 1.00 86.19 102 GLY A O 1
ATOM 798 N N . PRO A 1 103 ? 2.261 -7.578 -0.777 1.00 83.00 103 PRO A N 1
ATOM 799 C CA . PRO A 1 103 ? 1.479 -7.974 -1.946 1.00 83.00 103 PRO A CA 1
ATOM 800 C C . PRO A 1 103 ? 0.598 -6.850 -2.511 1.00 83.00 103 PRO A C 1
ATOM 802 O O . PRO A 1 103 ? 0.137 -6.977 -3.645 1.00 83.00 103 PRO A O 1
ATOM 805 N N . GLN A 1 104 ? 0.322 -5.799 -1.731 1.00 88.69 104 GLN A N 1
ATOM 806 C CA . GLN A 1 104 ? -0.671 -4.775 -2.065 1.00 88.69 104 GLN A CA 1
ATOM 807 C C . GLN A 1 104 ? -0.320 -3.382 -1.550 1.00 88.69 104 GLN A C 1
ATOM 809 O O . GLN A 1 104 ? 0.391 -3.213 -0.555 1.00 88.69 104 GLN A O 1
ATOM 814 N N . CYS A 1 105 ? -0.770 -2.378 -2.304 1.00 88.94 105 CYS A N 1
ATOM 815 C CA . CYS A 1 105 ? -0.379 -0.991 -2.079 1.00 88.94 105 CYS A CA 1
ATOM 816 C C . CYS A 1 105 ? -1.211 -0.395 -0.958 1.00 88.94 105 CYS A C 1
ATOM 818 O O . CYS A 1 105 ? -0.724 0.380 -0.141 1.00 88.94 105 CYS A O 1
ATOM 820 N N . ASN A 1 106 ? -2.475 -0.794 -0.942 1.00 93.19 106 ASN A N 1
ATOM 821 C CA . ASN A 1 106 ? -3.466 -0.379 0.014 1.00 93.19 106 ASN A CA 1
ATOM 822 C C . ASN A 1 106 ? -3.880 -1.571 0.840 1.00 93.19 106 ASN A C 1
ATOM 824 O O . ASN A 1 106 ? -4.278 -2.596 0.296 1.00 93.19 106 ASN A O 1
ATOM 828 N N . TYR A 1 107 ? -3.791 -1.393 2.145 1.00 95.06 107 TYR A N 1
ATOM 829 C CA . TYR A 1 107 ? -4.297 -2.318 3.135 1.00 95.06 107 TYR A CA 1
ATOM 830 C C . TYR A 1 107 ? -5.528 -1.672 3.757 1.00 95.06 107 TYR A C 1
ATOM 832 O O . TYR A 1 107 ? -5.473 -0.502 4.148 1.00 95.06 107 TYR A O 1
ATOM 840 N N . ASN A 1 108 ? -6.619 -2.422 3.892 1.00 96.25 108 ASN A N 1
ATOM 841 C CA . ASN A 1 108 ? -7.808 -1.999 4.626 1.00 96.25 108 ASN A CA 1
ATOM 842 C C . ASN A 1 108 ? -7.903 -2.742 5.969 1.00 96.25 108 ASN A C 1
ATOM 844 O O . ASN A 1 108 ? -8.791 -3.587 6.153 1.00 96.25 108 ASN A O 1
ATOM 848 N N . PRO A 1 109 ? -6.991 -2.459 6.922 1.00 97.81 109 PRO A N 1
ATOM 849 C CA . PRO A 1 109 ? -7.032 -3.099 8.216 1.00 97.81 109 PRO A CA 1
ATOM 850 C C . PRO A 1 109 ? -8.348 -2.762 8.914 1.00 97.81 109 PRO A C 1
ATOM 852 O O . PRO A 1 109 ? -8.866 -1.641 8.839 1.00 97.81 109 PRO A O 1
ATOM 855 N N . ASN A 1 110 ? -8.890 -3.742 9.623 1.00 98.12 110 ASN A N 1
ATOM 856 C CA . ASN A 1 110 ? -10.138 -3.598 10.346 1.00 98.12 110 ASN A CA 1
ATOM 857 C C . ASN A 1 110 ? -10.028 -4.103 11.787 1.00 98.12 110 ASN A C 1
ATOM 859 O O . ASN A 1 110 ? -9.208 -4.953 12.127 1.00 98.12 110 ASN A O 1
ATOM 863 N N . VAL A 1 111 ? -10.867 -3.541 12.652 1.00 98.44 111 VAL A N 1
ATOM 864 C CA . VAL A 1 111 ? -10.985 -3.949 14.050 1.00 98.44 111 VAL A CA 1
ATOM 865 C C . VAL A 1 111 ? -12.446 -4.148 14.422 1.00 98.44 111 VAL A C 1
ATOM 867 O O . VAL A 1 111 ? -13.321 -3.353 14.063 1.00 98.44 111 VAL A O 1
ATOM 870 N N . MET A 1 112 ? -12.715 -5.217 15.165 1.00 97.69 112 MET A N 1
ATOM 871 C CA . MET A 1 112 ? -14.021 -5.509 15.745 1.00 97.69 112 MET A CA 1
ATOM 872 C C . MET A 1 112 ? -13.914 -5.736 17.250 1.00 97.69 112 MET A C 1
ATOM 874 O O . MET A 1 112 ? -12.956 -6.311 17.761 1.00 97.69 112 MET A O 1
ATOM 878 N N . LEU A 1 113 ? -14.952 -5.316 17.958 1.00 97.50 113 LEU A N 1
ATOM 879 C CA . LEU A 1 113 ? -15.165 -5.584 19.369 1.00 97.50 113 LEU A CA 1
ATOM 880 C C . LEU A 1 113 ? -15.590 -7.043 19.583 1.00 97.50 113 LEU A C 1
ATOM 882 O O . LEU A 1 113 ? -16.452 -7.562 18.870 1.00 97.50 113 LEU A O 1
ATOM 886 N N . ILE A 1 114 ? -15.051 -7.673 20.620 1.00 97.12 114 ILE A N 1
ATOM 887 C CA . ILE A 1 114 ? -15.501 -8.950 21.168 1.00 97.12 114 ILE A CA 1
ATOM 888 C C . ILE A 1 114 ? -15.975 -8.702 22.600 1.00 97.12 114 ILE A C 1
ATOM 890 O O . ILE A 1 114 ? -15.261 -8.106 23.405 1.00 97.12 114 ILE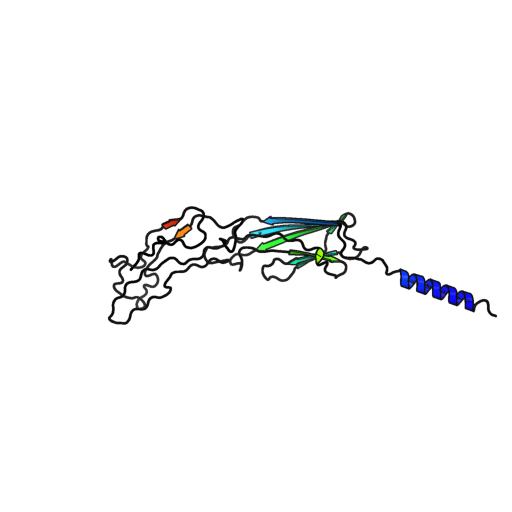 A O 1
ATOM 894 N N . VAL A 1 115 ? -17.174 -9.180 22.930 1.00 95.50 115 VAL A N 1
ATOM 895 C CA . VAL A 1 115 ? -17.725 -9.137 24.291 1.00 95.50 115 VAL A CA 1
ATOM 896 C C . VAL A 1 115 ? -18.079 -10.557 24.708 1.00 95.50 115 VAL A C 1
ATOM 898 O O . VAL A 1 115 ? -18.885 -11.211 24.046 1.00 95.50 115 VAL A O 1
ATOM 901 N N . ASP A 1 116 ? -17.465 -11.046 25.788 1.00 93.25 116 ASP A N 1
ATOM 902 C CA . ASP A 1 116 ? -17.683 -12.408 26.308 1.00 93.25 116 ASP A CA 1
ATOM 903 C C . ASP A 1 116 ? -17.520 -13.504 25.231 1.00 93.25 116 ASP A C 1
ATOM 905 O O . ASP A 1 116 ? -18.354 -14.396 25.068 1.00 93.25 116 ASP A O 1
ATOM 909 N N . GLY A 1 117 ? -16.471 -13.383 24.410 1.00 92.38 117 GLY A N 1
ATOM 910 C CA . GLY A 1 117 ? -16.186 -14.306 23.306 1.00 92.38 117 GLY A CA 1
ATOM 911 C C . GLY A 1 117 ? -17.115 -14.186 22.090 1.00 92.38 117 GLY A C 1
ATOM 912 O O . GLY A 1 117 ? -16.968 -14.951 21.138 1.00 92.38 117 GLY A O 1
ATOM 913 N N . THR A 1 118 ? -18.061 -13.241 22.082 1.00 93.06 118 THR A N 1
ATOM 914 C CA . THR A 1 118 ? -18.941 -12.979 20.933 1.00 93.06 118 THR A CA 1
ATOM 915 C C . THR A 1 118 ? -18.427 -11.793 20.122 1.00 93.06 118 THR A C 1
ATOM 917 O O . THR A 1 118 ? -18.316 -10.687 20.644 1.00 93.06 118 THR A O 1
ATOM 920 N N . ILE A 1 119 ? -18.161 -12.007 18.829 1.00 94.88 119 ILE A N 1
ATOM 921 C CA . ILE A 1 119 ? -17.762 -10.941 17.899 1.00 94.88 119 ILE A CA 1
ATOM 922 C C . ILE A 1 119 ? -18.959 -10.036 17.597 1.00 94.88 119 ILE A C 1
ATOM 924 O O . ILE A 1 119 ? -19.993 -10.469 17.079 1.00 94.88 119 ILE A O 1
ATOM 928 N N . CYS A 1 120 ? -18.783 -8.748 17.847 1.00 94.69 120 CYS A N 1
ATOM 929 C CA . CYS A 1 120 ? -19.752 -7.709 17.562 1.00 94.69 120 CYS A CA 1
ATOM 930 C C . CYS A 1 120 ? -19.541 -7.152 16.153 1.00 94.69 120 CYS A C 1
ATOM 932 O O . CYS A 1 120 ? -18.984 -6.075 15.982 1.00 94.69 120 CYS A O 1
ATOM 934 N N . SER A 1 121 ? -20.000 -7.865 15.126 1.00 91.62 121 SER A N 1
ATOM 935 C CA . SER A 1 121 ? -19.769 -7.504 13.711 1.00 91.62 121 SER A CA 1
ATOM 936 C C . SER A 1 121 ? -20.149 -6.062 13.324 1.00 91.62 121 SER A C 1
ATOM 938 O O . SER A 1 121 ? -19.470 -5.440 12.514 1.00 91.62 121 SER A O 1
ATOM 940 N N . SER A 1 122 ? -21.179 -5.469 13.938 1.00 91.62 122 SER A N 1
ATOM 941 C CA . SER A 1 122 ? -21.572 -4.067 13.694 1.00 91.62 122 SER A CA 1
ATOM 942 C C . SER A 1 122 ? -20.588 -3.023 14.248 1.00 91.62 122 SER A C 1
ATOM 944 O O . SER A 1 122 ? -20.725 -1.827 13.976 1.00 91.62 122 SER A O 1
ATOM 946 N N . SER A 1 123 ? -19.607 -3.452 15.043 1.00 95.88 123 SER A N 1
ATOM 947 C CA . SER A 1 123 ? -18.595 -2.593 15.663 1.00 95.88 123 SER A CA 1
ATOM 948 C C . SER A 1 123 ? -17.397 -2.296 14.752 1.00 95.88 123 SER A C 1
ATOM 950 O O . SER A 1 123 ? -16.536 -1.528 15.164 1.00 95.88 123 SER A O 1
ATOM 952 N N . LEU A 1 124 ? -17.361 -2.837 13.529 1.00 97.31 124 LEU A N 1
ATOM 953 C CA . LEU A 1 124 ? -16.260 -2.684 12.570 1.00 97.31 124 LEU A CA 1
ATOM 954 C C . LEU A 1 124 ? -15.731 -1.241 12.494 1.00 97.31 124 LEU A C 1
ATOM 956 O O . LEU A 1 124 ? -16.514 -0.313 12.272 1.00 97.31 124 LEU A O 1
ATOM 960 N N . GLN A 1 125 ? -14.431 -1.046 12.680 1.00 97.94 125 GLN A N 1
ATOM 961 C CA . GLN A 1 125 ? -13.727 0.193 12.340 1.00 97.94 125 GLN A CA 1
ATOM 962 C C . GLN A 1 125 ? -12.609 -0.135 11.362 1.00 97.94 125 GLN A C 1
ATOM 964 O O . GLN A 1 125 ? -11.996 -1.190 11.477 1.00 97.94 125 GLN A O 1
ATOM 969 N N . GLU A 1 126 ? -12.356 0.764 10.424 1.00 96.88 126 GLU A N 1
ATOM 970 C CA . GLU A 1 126 ? -11.420 0.570 9.319 1.00 96.88 126 GLU A CA 1
ATOM 971 C C . GLU A 1 126 ? -10.797 1.919 8.948 1.00 96.88 126 GLU A C 1
ATOM 973 O O . GLU A 1 126 ? -11.384 2.975 9.212 1.00 96.88 126 GLU A O 1
ATOM 978 N N . GLN A 1 127 ? -9.584 1.887 8.405 1.00 95.00 127 GLN A N 1
ATOM 979 C CA . GLN A 1 127 ? -8.899 3.046 7.838 1.00 95.00 127 GLN A CA 1
ATOM 980 C C . GLN A 1 127 ? -7.852 2.536 6.848 1.00 95.00 127 GLN A C 1
ATOM 982 O O . GLN A 1 127 ? -7.025 1.705 7.211 1.00 95.00 127 GLN A O 1
ATOM 987 N N . ASN A 1 128 ? -7.884 3.045 5.615 1.00 94.69 128 ASN A N 1
ATOM 988 C CA . ASN A 1 128 ? -6.954 2.625 4.570 1.00 94.69 128 ASN A CA 1
ATOM 989 C C . ASN A 1 128 ? -5.512 3.027 4.916 1.00 94.69 128 ASN A C 1
ATOM 991 O O . ASN A 1 128 ? -5.271 4.142 5.392 1.00 94.69 128 ASN A O 1
ATOM 995 N N . VAL A 1 129 ? -4.563 2.138 4.635 1.00 95.38 129 VAL A N 1
ATOM 996 C CA . VAL A 1 129 ? -3.128 2.386 4.779 1.00 95.38 129 VAL A CA 1
ATOM 997 C C . VAL A 1 129 ? -2.443 2.157 3.443 1.00 95.38 129 VAL A C 1
ATOM 999 O O . VAL A 1 129 ? -2.426 1.039 2.934 1.00 95.38 129 VAL A O 1
ATOM 1002 N N . THR A 1 130 ? -1.843 3.216 2.905 1.00 94.31 130 THR A N 1
ATOM 1003 C CA . THR A 1 130 ? -1.069 3.170 1.663 1.00 94.31 130 THR A CA 1
ATOM 1004 C C . THR A 1 130 ? 0.413 2.961 1.968 1.00 94.31 130 THR A C 1
ATOM 1006 O O . THR A 1 130 ? 0.996 3.691 2.771 1.00 94.31 130 THR A O 1
ATOM 1009 N N . VAL A 1 131 ? 1.031 1.992 1.297 1.00 93.69 131 VAL A N 1
ATOM 1010 C CA . VAL A 1 131 ? 2.437 1.604 1.442 1.00 93.69 131 VAL A CA 1
ATOM 1011 C C . VAL A 1 131 ? 3.078 1.555 0.060 1.00 93.69 131 VAL A C 1
ATOM 1013 O O . VAL A 1 131 ? 2.771 0.689 -0.747 1.00 93.69 131 VAL A O 1
ATOM 1016 N N . TRP A 1 132 ? 3.982 2.484 -0.221 1.00 92.19 132 TRP A N 1
ATOM 1017 C CA . TRP A 1 132 ? 4.788 2.545 -1.434 1.00 92.19 132 TRP A CA 1
ATOM 1018 C C . TRP A 1 132 ? 6.043 1.691 -1.295 1.00 92.19 132 TRP A C 1
ATOM 1020 O O . TRP A 1 132 ? 6.808 1.854 -0.357 1.00 92.19 132 TRP A O 1
ATOM 1030 N N . ASP A 1 133 ? 6.303 0.837 -2.268 1.00 90.50 133 ASP A N 1
ATOM 1031 C CA . ASP A 1 133 ? 7.498 -0.012 -2.3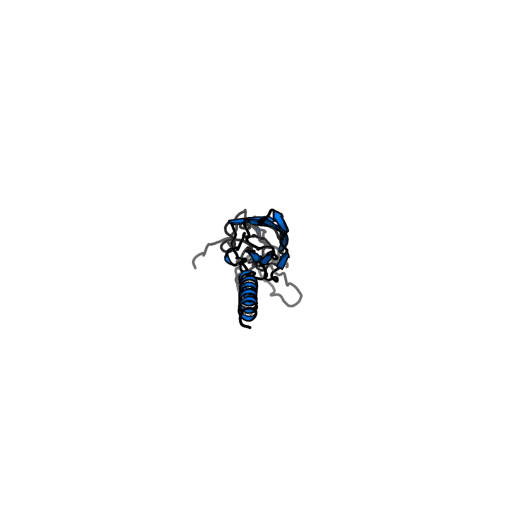27 1.00 90.50 133 ASP A CA 1
ATOM 1032 C C . ASP A 1 133 ? 8.461 0.387 -3.468 1.00 90.50 133 ASP A C 1
ATOM 1034 O O . ASP A 1 133 ? 8.355 1.481 -4.037 1.00 90.50 133 ASP A O 1
ATOM 1038 N N . VAL A 1 134 ? 9.403 -0.488 -3.818 1.00 86.25 134 VAL A N 1
ATOM 1039 C CA . VAL A 1 134 ? 10.199 -0.395 -5.044 1.00 86.25 134 VAL A CA 1
ATOM 1040 C C . VAL A 1 134 ? 9.332 -0.565 -6.299 1.00 86.25 134 VAL A C 1
ATOM 1042 O O . VAL A 1 134 ? 8.226 -1.100 -6.256 1.00 86.25 134 VAL A O 1
ATOM 1045 N N . ASP A 1 135 ? 9.851 -0.116 -7.443 1.00 83.62 135 ASP A N 1
ATOM 1046 C CA . ASP A 1 135 ? 9.112 -0.072 -8.716 1.00 83.62 135 ASP A CA 1
ATOM 1047 C C . ASP A 1 135 ? 8.706 -1.452 -9.277 1.00 83.62 135 ASP A C 1
ATOM 1049 O O . ASP A 1 135 ? 7.830 -1.513 -10.137 1.00 83.62 135 ASP A O 1
ATOM 1053 N N . ASP A 1 136 ? 9.319 -2.541 -8.800 1.00 83.81 136 ASP A N 1
ATOM 1054 C CA . ASP A 1 136 ? 9.030 -3.933 -9.205 1.00 83.81 136 ASP A CA 1
ATOM 1055 C C . ASP A 1 136 ? 8.318 -4.749 -8.109 1.00 83.81 136 ASP A C 1
ATOM 1057 O O . ASP A 1 136 ? 8.288 -5.979 -8.157 1.00 83.81 136 ASP A O 1
ATOM 1061 N N . SER A 1 137 ? 7.774 -4.066 -7.100 1.00 85.06 137 SER A N 1
ATOM 1062 C CA . SER A 1 137 ? 7.060 -4.680 -5.983 1.00 85.06 137 SER A CA 1
ATOM 1063 C C . SER A 1 137 ? 5.697 -4.032 -5.811 1.00 85.06 137 SER A C 1
ATOM 1065 O O . SER A 1 137 ? 5.426 -2.945 -6.327 1.00 85.06 137 SER A O 1
ATOM 1067 N N . ASN A 1 138 ? 4.828 -4.698 -5.056 1.00 79.44 138 ASN A N 1
ATOM 1068 C CA . ASN A 1 138 ? 3.597 -4.096 -4.579 1.00 79.44 138 ASN A CA 1
ATOM 1069 C C . ASN A 1 138 ? 2.693 -3.507 -5.702 1.00 79.44 138 ASN A C 1
ATOM 1071 O O . ASN A 1 138 ? 2.381 -2.312 -5.761 1.00 79.44 138 ASN A O 1
ATOM 1075 N N . GLY A 1 139 ? 2.344 -4.359 -6.670 1.00 74.75 139 GLY A N 1
ATOM 1076 C CA . GLY A 1 139 ? 1.602 -3.981 -7.881 1.00 74.75 139 GLY A CA 1
ATOM 1077 C C . GLY A 1 139 ? 2.460 -3.343 -8.983 1.00 74.75 139 GLY A C 1
ATOM 1078 O O . GLY A 1 139 ? 1.993 -3.221 -10.115 1.00 74.75 139 GLY A O 1
ATOM 1079 N N . GLY A 1 140 ? 3.709 -2.978 -8.680 1.00 82.25 140 GLY A N 1
ATOM 1080 C CA . GLY A 1 140 ? 4.715 -2.591 -9.663 1.00 82.25 140 GLY A CA 1
ATOM 1081 C C . GLY A 1 140 ? 5.334 -3.803 -10.357 1.00 82.25 140 GLY A C 1
ATOM 1082 O O . GLY A 1 140 ? 5.570 -4.835 -9.731 1.00 82.25 140 GLY A O 1
ATOM 1083 N N . HIS A 1 141 ? 5.580 -3.676 -11.658 1.00 84.50 141 HIS A N 1
ATOM 1084 C CA . HIS A 1 141 ? 6.198 -4.695 -12.498 1.00 84.50 141 HIS A CA 1
ATOM 1085 C C . HIS A 1 141 ? 7.060 -4.038 -13.573 1.00 84.50 141 HIS A C 1
ATOM 1087 O O . HIS A 1 141 ? 6.532 -3.401 -14.487 1.00 84.50 141 HIS A O 1
ATOM 1093 N N . LEU A 1 142 ? 8.372 -4.246 -13.526 1.00 85.88 142 LEU A N 1
ATOM 1094 C CA . LEU A 1 142 ? 9.277 -3.814 -14.586 1.00 85.88 142 LEU A CA 1
ATOM 1095 C C . LEU A 1 142 ? 9.124 -4.732 -15.800 1.00 85.88 142 LEU A C 1
ATOM 1097 O O . LEU A 1 142 ? 9.364 -5.940 -15.732 1.00 85.88 142 LEU A O 1
ATOM 1101 N N . MET A 1 143 ? 8.724 -4.165 -16.939 1.00 86.25 143 MET A N 1
ATOM 1102 C CA . MET A 1 143 ? 8.421 -4.943 -18.137 1.00 86.25 143 MET A CA 1
ATOM 1103 C C . MET A 1 143 ? 8.926 -4.264 -19.409 1.00 86.25 143 MET A C 1
ATOM 1105 O O . MET A 1 143 ? 8.932 -3.048 -19.563 1.00 86.25 143 MET A O 1
ATOM 1109 N N . ILE A 1 144 ? 9.323 -5.106 -20.354 1.00 86.62 144 ILE A N 1
ATOM 1110 C CA . ILE A 1 144 ? 9.748 -4.759 -21.704 1.00 86.62 144 ILE A CA 1
ATOM 1111 C C . ILE A 1 144 ? 8.830 -5.476 -22.697 1.00 86.62 144 ILE A C 1
ATOM 1113 O O . ILE A 1 144 ? 8.532 -6.656 -22.506 1.00 86.62 144 ILE A O 1
ATOM 1117 N N . ASP A 1 145 ? 8.419 -4.808 -23.773 1.00 87.81 145 ASP A N 1
ATOM 1118 C CA . ASP A 1 145 ? 7.659 -5.429 -24.864 1.00 87.81 145 ASP A CA 1
ATOM 1119 C C . ASP A 1 145 ? 8.370 -5.231 -26.224 1.00 87.81 145 ASP A C 1
ATOM 1121 O O . ASP A 1 145 ? 8.756 -4.109 -26.548 1.00 87.81 145 ASP A O 1
ATOM 1125 N N . PRO A 1 146 ? 8.601 -6.290 -27.026 1.00 90.88 146 PRO A N 1
ATOM 1126 C CA . PRO A 1 146 ? 8.381 -7.692 -26.685 1.00 90.88 146 PRO A CA 1
ATOM 1127 C C . PRO A 1 146 ? 9.389 -8.198 -25.647 1.00 90.88 146 PRO A C 1
ATOM 1129 O O . PRO A 1 146 ? 10.587 -7.951 -25.759 1.00 90.88 146 PRO A O 1
ATOM 1132 N N .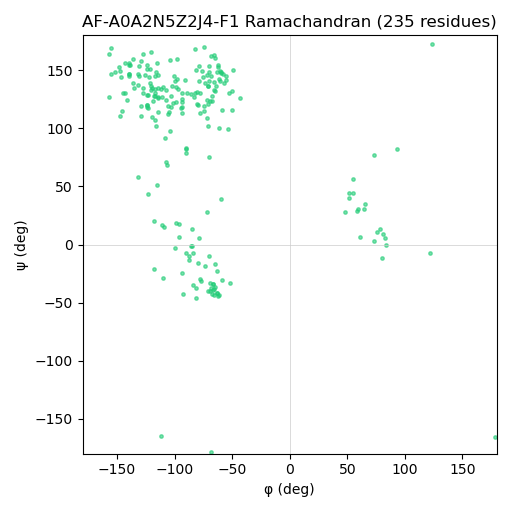 VAL A 1 147 ? 8.929 -9.027 -24.703 1.00 88.69 147 VAL A N 1
ATOM 1133 C CA . VAL A 1 147 ? 9.814 -9.724 -23.742 1.00 88.69 147 VAL A CA 1
ATOM 1134 C C . VAL A 1 147 ? 10.836 -10.613 -24.463 1.00 88.69 147 VAL A C 1
ATOM 1136 O O . VAL A 1 147 ? 11.955 -10.820 -23.995 1.00 88.69 147 VAL A O 1
ATOM 1139 N N . GLN A 1 148 ? 10.462 -11.150 -25.629 1.00 89.06 148 GLN A N 1
ATOM 1140 C CA . GLN A 1 148 ? 11.347 -11.945 -26.468 1.00 89.06 148 GLN A CA 1
ATOM 1141 C C . GLN A 1 148 ? 11.092 -11.679 -27.951 1.00 89.06 148 GLN A C 1
ATOM 1143 O O . GLN A 1 148 ? 9.976 -11.831 -28.441 1.00 89.06 148 GLN A O 1
ATOM 1148 N N . TYR A 1 149 ? 12.169 -11.422 -28.689 1.00 89.81 149 TYR A N 1
ATOM 1149 C CA . TYR A 1 149 ? 12.170 -11.407 -30.147 1.00 89.81 149 TYR A CA 1
ATOM 1150 C C . TYR A 1 149 ? 13.096 -12.506 -30.675 1.00 89.81 149 TYR A C 1
ATOM 1152 O O . TYR A 1 149 ? 14.239 -12.632 -30.234 1.00 89.81 149 TYR A O 1
ATOM 1160 N N . ARG A 1 150 ? 12.595 -13.353 -31.580 1.00 89.25 150 ARG A N 1
ATOM 1161 C CA . ARG A 1 150 ? 13.338 -14.506 -32.115 1.00 89.25 150 ARG A CA 1
ATOM 1162 C C . ARG A 1 150 ? 13.695 -14.273 -33.574 1.00 89.25 150 ARG A C 1
ATOM 1164 O O . ARG A 1 150 ? 12.834 -13.908 -34.366 1.00 89.25 150 ARG A O 1
ATOM 1171 N N . ILE A 1 151 ? 14.937 -14.588 -33.924 1.00 85.94 151 ILE A N 1
ATOM 1172 C CA . ILE A 1 151 ? 15.452 -14.520 -35.292 1.00 85.94 151 ILE A CA 1
ATOM 1173 C C . ILE A 1 151 ? 15.902 -15.925 -35.701 1.00 85.94 151 ILE A C 1
ATOM 1175 O O . ILE A 1 151 ? 16.531 -16.643 -34.921 1.00 85.94 151 ILE A O 1
ATOM 1179 N N . CYS A 1 152 ? 15.544 -16.352 -36.912 1.00 87.94 152 CYS A N 1
ATOM 1180 C CA . CYS A 1 152 ? 15.988 -17.635 -37.450 1.00 87.94 152 CYS A CA 1
ATOM 1181 C C . CYS A 1 152 ? 17.455 -17.563 -37.884 1.00 87.94 152 CYS A C 1
ATOM 1183 O O . CYS A 1 152 ? 17.888 -16.568 -38.457 1.00 87.94 152 CYS A O 1
ATOM 1185 N N . VAL A 1 153 ? 18.203 -18.652 -37.692 1.00 84.62 153 VAL A N 1
ATOM 1186 C CA . VAL A 1 153 ? 19.605 -18.743 -38.132 1.00 84.62 153 VAL A CA 1
ATOM 1187 C C . VAL A 1 153 ? 19.723 -18.391 -39.619 1.00 84.62 153 VAL A C 1
ATOM 1189 O O . VAL A 1 153 ? 18.985 -18.929 -40.445 1.00 84.62 153 VAL A O 1
ATOM 1192 N N . GLY A 1 154 ? 20.659 -17.497 -39.944 1.00 87.19 154 GLY A N 1
ATOM 1193 C CA . GLY A 1 154 ? 20.907 -17.031 -41.311 1.00 87.19 154 GLY A CA 1
ATOM 1194 C C . GLY A 1 154 ? 19.982 -15.911 -41.793 1.00 87.19 154 GLY A C 1
ATOM 1195 O O . GLY A 1 154 ? 20.063 -15.553 -42.963 1.00 87.19 154 GLY A O 1
ATOM 1196 N N . ASN A 1 155 ? 19.120 -15.375 -40.925 1.00 87.94 155 ASN A N 1
ATOM 1197 C CA . ASN A 1 155 ? 18.315 -14.189 -41.203 1.00 87.94 155 ASN A CA 1
ATOM 1198 C C . ASN A 1 155 ? 18.709 -13.047 -40.272 1.00 87.94 155 ASN A C 1
ATOM 1200 O O . ASN A 1 155 ? 19.175 -13.283 -39.156 1.00 87.94 155 ASN A O 1
ATOM 1204 N N . ASP A 1 156 ? 18.428 -11.833 -40.728 1.00 87.50 156 ASP A N 1
ATOM 1205 C CA . ASP A 1 156 ? 18.516 -10.623 -39.925 1.00 87.50 156 ASP A CA 1
ATOM 1206 C C . ASP A 1 156 ? 17.128 -10.245 -39.393 1.00 87.50 156 ASP A C 1
ATOM 1208 O O . ASP A 1 156 ? 16.095 -10.672 -39.922 1.00 87.50 156 ASP A O 1
ATOM 1212 N N . GLY A 1 157 ? 17.095 -9.442 -38.335 1.00 87.94 157 GLY A N 1
ATOM 1213 C CA . GLY A 1 157 ? 15.858 -8.936 -37.756 1.00 87.94 157 GLY A CA 1
ATOM 1214 C C . GLY A 1 157 ? 16.077 -7.596 -37.071 1.00 87.94 157 GLY A C 1
ATOM 1215 O O . GLY A 1 157 ? 17.147 -7.333 -36.528 1.00 87.94 157 GLY A O 1
ATOM 1216 N N . THR A 1 158 ? 15.044 -6.761 -37.091 1.00 91.31 158 THR A N 1
ATOM 1217 C CA . THR A 1 158 ? 15.014 -5.468 -36.405 1.00 91.31 158 THR A CA 1
ATOM 1218 C C . THR A 1 158 ? 13.856 -5.485 -35.423 1.00 91.31 158 THR A C 1
ATOM 1220 O O . THR A 1 158 ? 12.747 -5.888 -35.771 1.00 91.31 158 THR A O 1
ATOM 1223 N N . VAL A 1 159 ? 14.122 -5.056 -34.194 1.00 89.62 159 VAL A N 1
ATOM 1224 C CA . VAL A 1 159 ? 13.130 -4.967 -33.128 1.00 89.62 159 VAL A CA 1
ATOM 1225 C C . VAL A 1 159 ? 13.299 -3.641 -32.405 1.00 89.62 159 VAL A C 1
ATOM 1227 O O . VAL A 1 159 ? 14.418 -3.201 -32.150 1.00 89.62 159 VAL A O 1
ATOM 1230 N N . THR A 1 160 ? 12.173 -3.024 -32.075 1.00 90.00 160 THR A N 1
ATOM 1231 C CA . THR A 1 160 ? 12.107 -1.914 -31.132 1.00 90.00 160 THR A CA 1
ATOM 1232 C C . THR A 1 160 ? 11.468 -2.451 -29.868 1.00 90.00 160 THR A C 1
ATOM 1234 O O . THR A 1 160 ? 10.384 -3.028 -29.926 1.00 90.00 160 THR A O 1
ATOM 1237 N N . PHE A 1 161 ? 12.161 -2.285 -28.750 1.00 86.62 161 PHE A N 1
ATOM 1238 C CA . PHE A 1 161 ? 11.615 -2.590 -27.441 1.00 86.62 161 PHE A CA 1
ATOM 1239 C C . PHE A 1 161 ? 10.959 -1.339 -26.867 1.00 86.62 161 PHE A C 1
ATOM 1241 O O . PHE A 1 161 ? 11.477 -0.233 -27.036 1.00 86.62 161 PHE A O 1
ATOM 1248 N N . VAL A 1 162 ? 9.830 -1.520 -26.195 1.00 85.25 162 VAL A N 1
ATOM 1249 C CA . VAL A 1 162 ? 9.140 -0.461 -25.462 1.00 85.25 162 VAL A CA 1
ATOM 1250 C C . VAL A 1 162 ? 9.129 -0.784 -23.978 1.00 85.25 162 VAL A C 1
ATOM 1252 O O . VAL A 1 162 ? 9.113 -1.951 -23.582 1.00 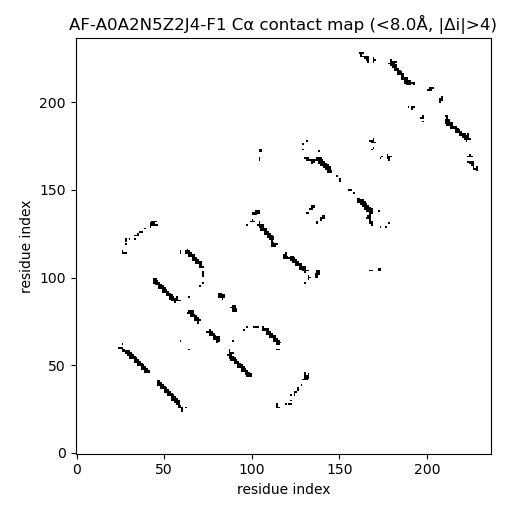85.25 162 VAL A O 1
ATOM 1255 N N . ASP A 1 163 ? 9.156 0.266 -23.164 1.00 83.06 163 ASP A N 1
ATOM 1256 C CA . ASP A 1 163 ? 8.953 0.151 -21.727 1.00 83.06 163 ASP A CA 1
ATOM 1257 C C . ASP A 1 163 ? 7.462 -0.105 -21.482 1.00 83.06 163 ASP A C 1
ATOM 1259 O O . ASP A 1 163 ? 6.609 0.716 -21.825 1.00 83.06 163 ASP A O 1
ATOM 1263 N N . ALA A 1 164 ? 7.157 -1.281 -20.953 1.00 84.00 164 ALA A N 1
ATOM 1264 C CA . ALA A 1 164 ? 5.811 -1.716 -20.613 1.00 84.00 164 ALA A CA 1
ATOM 1265 C C . ALA A 1 164 ? 5.627 -1.811 -19.090 1.00 84.00 164 ALA A C 1
ATOM 1267 O O . ALA A 1 164 ? 4.694 -2.469 -18.629 1.00 84.00 164 ALA A O 1
ATOM 1268 N N . SER A 1 165 ? 6.519 -1.185 -18.315 1.00 83.75 165 SER A N 1
ATOM 1269 C CA . SER A 1 165 ? 6.531 -1.280 -16.858 1.00 83.75 165 SER A CA 1
ATOM 1270 C C . SER A 1 165 ? 5.277 -0.676 -16.239 1.00 83.75 165 SER A C 1
ATOM 1272 O O . SER A 1 165 ? 4.848 0.416 -16.609 1.00 83.75 165 SER A O 1
ATOM 1274 N N . LEU A 1 166 ? 4.712 -1.376 -15.261 1.00 82.88 166 LEU A N 1
ATOM 1275 C CA . LEU A 1 166 ? 3.673 -0.873 -14.372 1.00 82.88 166 LEU A CA 1
ATOM 1276 C C . LEU A 1 166 ? 4.360 -0.332 -13.123 1.00 82.88 166 LEU A C 1
ATOM 1278 O O . LEU A 1 166 ? 5.135 -1.046 -12.498 1.00 82.88 166 LEU A O 1
ATOM 1282 N N . TRP A 1 167 ? 4.107 0.924 -12.767 1.00 84.44 167 TRP A N 1
ATOM 1283 C CA . TRP A 1 167 ? 4.691 1.497 -11.555 1.00 84.44 167 TRP A CA 1
ATOM 1284 C C . TRP A 1 167 ? 3.888 1.084 -10.332 1.00 84.44 167 TRP A C 1
ATOM 1286 O O . TRP A 1 167 ? 2.680 0.869 -10.408 1.00 84.44 167 TRP A O 1
ATOM 1296 N N . ASN A 1 168 ? 4.563 0.985 -9.197 1.00 86.62 168 ASN A N 1
ATOM 1297 C CA . ASN A 1 168 ? 3.921 0.609 -7.955 1.00 86.62 168 ASN A CA 1
ATOM 1298 C C . ASN A 1 168 ? 3.034 1.743 -7.416 1.00 86.62 168 ASN A C 1
ATOM 1300 O O . ASN A 1 168 ? 3.381 2.920 -7.523 1.00 86.62 168 ASN A O 1
ATOM 1304 N N . CYS A 1 169 ? 1.915 1.395 -6.776 1.00 86.69 169 CYS A N 1
ATOM 1305 C CA . CYS A 1 169 ? 1.066 2.360 -6.067 1.00 86.69 169 CYS A CA 1
ATOM 1306 C C . CYS A 1 169 ? 0.584 3.560 -6.899 1.00 86.69 169 CYS A C 1
ATOM 1308 O O . CYS A 1 169 ? 0.611 4.707 -6.448 1.00 86.69 169 CYS A O 1
ATOM 1310 N N . VAL A 1 170 ? 0.138 3.307 -8.125 1.00 84.19 170 VAL A N 1
ATOM 1311 C CA . VAL A 1 170 ? -0.463 4.311 -9.015 1.00 84.19 170 VAL A CA 1
ATOM 1312 C C . VAL A 1 170 ? -1.890 3.896 -9.393 1.00 84.19 170 VAL A C 1
ATOM 1314 O O . VAL A 1 170 ? -2.263 2.740 -9.183 1.00 84.19 170 VAL A O 1
ATOM 1317 N N . PRO A 1 171 ? -2.720 4.791 -9.962 1.00 85.31 171 PRO A N 1
ATOM 1318 C CA . PRO A 1 171 ? -4.047 4.418 -10.434 1.00 85.31 171 PRO A CA 1
ATOM 1319 C C . PRO A 1 171 ? -3.994 3.255 -11.445 1.00 85.31 171 PRO A C 1
ATOM 1321 O O . PRO A 1 171 ? -3.116 3.248 -12.309 1.00 85.31 171 PRO A O 1
ATOM 1324 N N . PRO A 1 172 ? -4.951 2.310 -11.410 1.00 80.25 172 PRO A N 1
ATOM 1325 C CA . PRO A 1 172 ? -6.168 2.324 -10.595 1.00 80.25 172 PRO A CA 1
ATOM 1326 C C . PRO A 1 172 ? -5.991 1.816 -9.157 1.00 80.25 172 PRO A C 1
ATOM 1328 O O . PRO A 1 172 ? -6.937 1.934 -8.387 1.00 80.25 172 PRO A O 1
ATOM 1331 N N . GLU A 1 173 ? -4.829 1.270 -8.800 1.00 80.69 173 GLU A N 1
ATOM 1332 C CA . GLU A 1 173 ? -4.609 0.616 -7.502 1.00 80.69 173 GLU A CA 1
ATOM 1333 C C . GLU A 1 173 ? -4.608 1.606 -6.331 1.00 80.69 173 GLU A C 1
ATOM 1335 O O . GLU A 1 173 ? -5.068 1.271 -5.244 1.00 80.69 173 GLU A O 1
ATOM 1340 N N . GLU A 1 174 ? -4.135 2.836 -6.556 1.00 86.75 174 GLU A N 1
ATOM 1341 C CA . GLU A 1 174 ? -4.140 3.919 -5.569 1.00 86.75 174 GLU A CA 1
ATOM 1342 C C . GLU A 1 174 ? -4.467 5.266 -6.232 1.00 86.75 174 GLU A C 1
ATOM 1344 O O . GLU A 1 174 ? -3.798 5.674 -7.185 1.00 86.75 174 GLU A O 1
ATOM 1349 N N . THR A 1 175 ? -5.497 5.969 -5.745 1.00 87.69 175 THR A N 1
ATOM 1350 C CA . THR A 1 175 ? -5.995 7.222 -6.352 1.00 87.69 175 THR A CA 1
ATOM 1351 C C . THR A 1 175 ? -5.896 8.464 -5.471 1.00 87.69 175 THR A C 1
ATOM 1353 O O . THR A 1 175 ? -5.902 9.573 -6.007 1.00 87.69 175 THR A O 1
ATOM 1356 N N . ASP A 1 176 ? -5.800 8.307 -4.156 1.00 88.75 176 ASP A N 1
ATOM 1357 C CA . ASP A 1 176 ? -5.827 9.382 -3.162 1.00 88.75 176 ASP A CA 1
ATOM 1358 C C . ASP A 1 176 ? -4.409 9.873 -2.802 1.00 88.75 176 ASP A C 1
ATOM 1360 O O . ASP A 1 176 ? -4.152 11.078 -2.728 1.00 88.75 176 ASP A O 1
ATOM 1364 N N . VAL A 1 177 ? -3.470 8.940 -2.635 1.00 88.75 177 VAL A N 1
ATOM 1365 C CA . VAL A 1 177 ? -2.055 9.103 -2.283 1.00 88.75 177 VAL A CA 1
ATOM 1366 C C . VAL A 1 177 ? -1.166 8.265 -3.231 1.00 88.75 177 VAL A C 1
ATOM 1368 O O . VAL A 1 177 ? -0.410 7.399 -2.784 1.00 88.75 177 VAL A O 1
ATOM 1371 N N . PRO A 1 178 ? -1.219 8.489 -4.561 1.00 87.75 178 PRO A N 1
ATOM 1372 C CA . PRO A 1 178 ? -0.418 7.714 -5.506 1.00 87.75 178 PRO A CA 1
ATOM 1373 C C . PRO A 1 178 ? 1.075 8.041 -5.394 1.00 87.75 178 PRO A C 1
ATOM 1375 O O . PRO A 1 178 ? 1.452 9.196 -5.162 1.00 87.75 178 PRO A O 1
ATOM 1378 N N . ASN A 1 179 ? 1.932 7.052 -5.664 1.00 86.75 179 ASN A N 1
ATOM 1379 C CA . ASN A 1 179 ? 3.381 7.212 -5.778 1.00 86.75 179 ASN A CA 1
ATOM 1380 C C . ASN A 1 179 ? 3.739 7.991 -7.054 1.00 86.75 179 ASN A C 1
ATOM 1382 O O . ASN A 1 179 ? 4.186 7.456 -8.065 1.00 86.75 179 ASN A O 1
ATOM 1386 N N . GLY A 1 180 ? 3.523 9.303 -7.009 1.00 82.38 180 GLY A N 1
ATOM 1387 C CA . GLY A 1 180 ? 3.753 10.210 -8.127 1.00 82.38 180 GLY A CA 1
ATOM 1388 C C . GLY A 1 180 ? 5.192 10.712 -8.252 1.00 82.38 180 GLY A C 1
ATOM 1389 O O . GLY A 1 180 ? 5.407 11.699 -8.959 1.00 82.38 180 GLY A O 1
ATOM 1390 N N . TYR A 1 181 ? 6.170 10.123 -7.553 1.00 82.88 181 TYR A N 1
ATOM 1391 C CA . TYR A 1 181 ? 7.556 10.589 -7.641 1.00 82.88 181 TYR A CA 1
ATOM 1392 C C . TYR A 1 181 ? 8.132 10.425 -9.050 1.00 82.88 181 TYR A C 1
ATOM 1394 O O . TYR A 1 181 ? 7.776 9.511 -9.791 1.00 82.88 181 TYR A O 1
ATOM 1402 N N . GLY A 1 182 ? 9.042 11.332 -9.416 1.00 81.38 182 GLY A N 1
ATOM 1403 C CA . GLY A 1 182 ? 9.732 11.266 -10.702 1.00 81.38 182 GLY A CA 1
ATOM 1404 C C . GLY A 1 182 ? 10.525 9.969 -10.848 1.00 81.38 182 GLY A C 1
ATOM 1405 O O . GLY A 1 182 ? 11.037 9.438 -9.861 1.00 81.38 182 GLY A O 1
ATOM 1406 N N . ARG A 1 183 ? 10.620 9.473 -12.081 1.00 82.62 183 ARG A N 1
ATOM 1407 C CA . ARG A 1 183 ? 11.260 8.193 -12.404 1.00 82.62 183 ARG A CA 1
ATOM 1408 C C . ARG A 1 183 ? 12.364 8.376 -13.429 1.00 82.62 183 ARG A C 1
ATOM 1410 O O . ARG A 1 183 ? 12.303 9.276 -14.268 1.00 82.62 183 ARG A O 1
ATOM 1417 N N . TRP A 1 184 ? 13.362 7.505 -13.357 1.00 84.00 184 TRP A N 1
ATOM 1418 C CA . TRP A 1 184 ? 14.447 7.430 -14.327 1.00 84.00 184 TRP A CA 1
ATOM 1419 C C . TRP A 1 184 ? 14.410 6.065 -14.993 1.00 84.00 184 TRP A C 1
ATOM 1421 O O . TRP A 1 184 ? 14.422 5.052 -14.299 1.00 84.00 184 TRP A O 1
ATOM 1431 N N . THR A 1 185 ? 14.408 6.035 -16.322 1.00 85.44 185 THR A N 1
ATOM 1432 C CA . THR A 1 185 ? 14.517 4.785 -17.083 1.00 85.44 185 THR A CA 1
ATOM 1433 C C . THR A 1 185 ? 15.822 4.767 -17.853 1.00 85.44 185 THR A C 1
ATOM 1435 O O . THR A 1 185 ? 16.281 5.799 -18.349 1.00 85.44 185 THR A O 1
ATOM 1438 N N . GLN A 1 186 ? 16.412 3.585 -17.994 1.00 89.56 186 GLN A N 1
ATOM 1439 C CA . GLN A 1 186 ? 17.598 3.395 -18.812 1.00 89.56 186 GLN A CA 1
ATOM 1440 C C . GLN A 1 186 ? 17.568 2.027 -19.482 1.00 89.56 186 GLN A C 1
ATOM 1442 O O . GLN A 1 186 ? 17.418 0.998 -18.827 1.00 89.56 186 GLN A O 1
ATOM 1447 N N . TRP A 1 187 ? 17.796 2.018 -20.792 1.00 89.94 187 TRP A N 1
ATOM 1448 C CA . TRP A 1 187 ? 18.005 0.790 -21.548 1.00 89.94 187 TRP A CA 1
ATOM 1449 C C . TRP A 1 187 ? 19.454 0.326 -21.427 1.00 89.94 187 TRP A C 1
ATOM 1451 O O . TRP A 1 187 ? 20.385 1.103 -21.656 1.00 89.94 187 TRP A O 1
ATOM 1461 N N . ILE A 1 188 ? 19.654 -0.951 -21.105 1.00 91.25 188 ILE A N 1
ATOM 1462 C CA . ILE A 1 188 ? 20.982 -1.567 -21.025 1.00 91.25 188 ILE A CA 1
ATOM 1463 C C . ILE A 1 188 ? 21.009 -2.775 -21.957 1.00 91.25 188 ILE A C 1
ATOM 1465 O O . ILE A 1 188 ? 20.273 -3.742 -21.774 1.00 91.25 188 ILE A O 1
ATOM 1469 N N . TYR A 1 189 ? 21.881 -2.730 -22.958 1.00 89.81 189 TYR A N 1
ATOM 1470 C CA . TYR A 1 189 ? 21.985 -3.759 -23.988 1.00 89.81 189 TYR A CA 1
ATOM 1471 C C . TYR A 1 189 ? 23.157 -4.698 -23.710 1.00 89.81 189 TYR A C 1
ATOM 1473 O O . TYR A 1 189 ? 24.220 -4.271 -23.253 1.00 89.81 189 TYR A O 1
ATOM 1481 N N . GLY A 1 190 ? 22.987 -5.982 -24.037 1.00 87.44 190 GLY A N 1
ATOM 1482 C CA . GLY A 1 190 ? 24.060 -6.975 -23.941 1.00 87.44 190 GLY A CA 1
ATOM 1483 C C . GLY A 1 190 ? 24.525 -7.248 -22.507 1.00 87.44 190 GLY A C 1
ATOM 1484 O O . GLY A 1 190 ? 25.707 -7.491 -22.283 1.00 87.44 190 GLY A O 1
ATOM 1485 N N . THR A 1 191 ? 23.613 -7.217 -21.532 1.00 87.25 191 THR A N 1
ATOM 1486 C CA . THR A 1 191 ? 23.904 -7.535 -20.120 1.00 87.25 191 THR A CA 1
ATOM 1487 C C . THR A 1 191 ? 24.359 -8.985 -19.914 1.00 87.25 191 THR A C 1
ATOM 1489 O O . THR A 1 191 ? 25.070 -9.276 -18.956 1.00 87.25 191 THR A O 1
ATOM 1492 N N . ASN A 1 192 ? 24.017 -9.886 -20.841 1.00 79.94 192 ASN A N 1
ATOM 1493 C CA . ASN A 1 192 ? 24.497 -11.266 -20.894 1.00 79.94 192 ASN A CA 1
ATOM 1494 C C . ASN A 1 192 ? 25.504 -11.458 -22.045 1.00 79.94 192 ASN A C 1
ATOM 1496 O O . ASN A 1 192 ? 25.200 -12.072 -23.064 1.00 79.94 192 ASN A O 1
ATOM 1500 N N . ASN A 1 193 ? 26.701 -10.889 -21.904 1.00 76.19 193 ASN A N 1
ATOM 1501 C CA . ASN A 1 193 ? 27.772 -10.894 -22.915 1.00 76.19 193 ASN A CA 1
ATOM 1502 C C . ASN A 1 193 ? 28.854 -11.971 -22.677 1.00 76.19 193 ASN A C 1
ATOM 1504 O O . ASN A 1 193 ? 29.961 -11.876 -23.212 1.00 76.19 193 ASN A O 1
ATOM 1508 N N . GLY A 1 194 ? 28.561 -12.997 -21.871 1.00 77.88 194 GLY A N 1
ATOM 1509 C CA . GLY A 1 194 ? 29.475 -14.116 -21.629 1.00 77.88 194 GLY A CA 1
ATOM 1510 C C . GLY A 1 194 ? 29.789 -14.915 -22.902 1.00 77.88 194 GLY A C 1
ATOM 1511 O O . GLY A 1 194 ? 28.982 -14.986 -23.832 1.00 77.88 194 GLY A O 1
ATOM 1512 N N . ALA A 1 195 ? 30.969 -15.544 -22.948 1.00 61.38 195 ALA A N 1
ATOM 1513 C CA . ALA A 1 195 ? 31.443 -16.283 -24.119 1.00 61.38 195 ALA A CA 1
ATOM 1514 C C . ALA A 1 195 ? 30.508 -17.460 -24.468 1.00 61.38 195 ALA A C 1
ATOM 1516 O O . ALA A 1 195 ? 30.579 -18.525 -23.860 1.00 61.38 195 ALA A O 1
ATOM 1517 N N . GLY A 1 196 ? 29.640 -17.260 -25.465 1.00 66.12 196 GLY A N 1
ATOM 1518 C CA . GLY A 1 196 ? 28.818 -18.310 -26.075 1.00 66.12 196 GLY A CA 1
ATOM 1519 C C . GLY A 1 196 ? 27.303 -18.103 -26.031 1.00 66.12 196 GLY A C 1
ATOM 1520 O O . GLY A 1 196 ? 26.602 -18.873 -26.678 1.00 66.12 196 GLY A O 1
ATOM 1521 N N . ASN A 1 197 ? 26.788 -17.084 -25.332 1.00 69.50 197 ASN A N 1
ATOM 1522 C CA . ASN A 1 197 ? 25.341 -16.828 -25.245 1.00 69.50 197 ASN A CA 1
ATOM 1523 C C . ASN A 1 197 ? 24.956 -15.414 -25.711 1.00 69.50 197 ASN A C 1
ATOM 1525 O O . ASN A 1 197 ? 24.177 -14.728 -25.056 1.00 69.50 197 ASN A O 1
ATOM 1529 N N . PHE A 1 198 ? 25.533 -14.961 -26.827 1.00 76.75 198 PHE A N 1
ATOM 1530 C CA . PHE A 1 198 ? 25.208 -13.665 -27.421 1.00 76.75 198 PHE A CA 1
ATOM 1531 C C . PHE A 1 198 ? 25.139 -13.757 -28.948 1.00 76.75 198 PHE A C 1
ATOM 1533 O O . PHE A 1 198 ? 25.871 -14.527 -29.575 1.00 76.75 198 PHE A O 1
ATOM 1540 N N . ILE A 1 199 ? 24.254 -12.960 -29.547 1.00 77.50 199 ILE A N 1
ATOM 1541 C CA . ILE A 1 199 ? 24.213 -12.762 -30.997 1.00 77.50 199 ILE A CA 1
ATOM 1542 C C . ILE A 1 199 ? 25.312 -11.750 -31.337 1.00 77.50 199 ILE A C 1
ATOM 1544 O O . ILE A 1 199 ? 25.326 -10.639 -30.810 1.00 77.50 199 ILE A O 1
ATOM 1548 N N . GLY A 1 200 ? 26.274 -12.151 -32.169 1.00 75.75 200 GLY A N 1
ATOM 1549 C CA . GLY A 1 200 ? 27.341 -11.258 -32.625 1.00 75.75 200 GLY A CA 1
ATOM 1550 C C . GLY A 1 200 ? 26.820 -10.184 -33.582 1.00 75.75 200 GLY A C 1
ATOM 1551 O O . GLY A 1 200 ? 25.842 -10.413 -34.284 1.00 75.75 200 GLY A O 1
ATOM 1552 N N . ASN A 1 201 ? 27.504 -9.036 -33.631 1.00 81.12 201 ASN A N 1
ATOM 1553 C CA . ASN A 1 201 ? 27.190 -7.903 -34.517 1.00 81.12 201 ASN A CA 1
ATOM 1554 C C . ASN A 1 201 ? 25.775 -7.322 -34.353 1.00 81.12 201 ASN A C 1
ATOM 1556 O O . ASN A 1 201 ? 25.224 -6.785 -35.308 1.00 81.12 201 ASN A O 1
ATOM 1560 N N . VAL A 1 202 ? 25.178 -7.419 -33.161 1.00 87.25 202 VAL A N 1
ATOM 1561 C CA . VAL A 1 202 ? 23.947 -6.676 -32.874 1.00 87.25 202 VAL A CA 1
ATOM 1562 C C . VAL A 1 202 ? 24.260 -5.181 -32.910 1.00 87.25 202 VAL A C 1
ATOM 1564 O O . VAL A 1 202 ? 25.240 -4.709 -32.327 1.00 87.25 202 VAL A O 1
ATOM 1567 N N . GLU A 1 203 ? 23.420 -4.444 -33.621 1.00 91.25 203 GLU A N 1
ATOM 1568 C CA . GLU A 1 203 ? 23.491 -2.996 -33.727 1.00 91.25 203 GLU A CA 1
ATOM 1569 C C . GLU A 1 203 ? 22.424 -2.370 -32.830 1.00 91.25 203 GLU A C 1
ATOM 1571 O O . GLU A 1 203 ? 21.279 -2.821 -32.800 1.00 91.25 203 GLU A O 1
ATOM 1576 N N . VAL A 1 204 ? 22.801 -1.321 -32.101 1.00 91.25 204 VAL A N 1
ATOM 1577 C CA . VAL A 1 204 ? 21.863 -0.430 -31.409 1.00 91.25 204 VAL A CA 1
ATOM 1578 C C . VAL A 1 204 ? 21.839 0.861 -32.209 1.00 91.25 204 VAL A C 1
ATOM 1580 O O . VAL A 1 204 ? 22.893 1.468 -32.414 1.00 91.25 204 VAL A O 1
ATOM 1583 N N . ASP A 1 205 ? 20.665 1.222 -32.726 1.00 89.69 205 ASP A N 1
ATOM 1584 C CA . ASP A 1 205 ? 20.465 2.369 -33.621 1.00 89.69 205 ASP A CA 1
ATOM 1585 C C . ASP A 1 205 ? 21.425 2.386 -34.828 1.00 89.69 205 ASP A C 1
ATOM 1587 O O . ASP A 1 205 ? 21.953 3.424 -35.228 1.00 89.69 205 ASP A O 1
ATOM 1591 N N . GLY A 1 206 ? 21.668 1.206 -35.414 1.00 91.19 206 GLY A N 1
ATOM 1592 C CA . GLY A 1 206 ? 22.518 1.032 -36.599 1.00 91.19 206 GLY A CA 1
ATOM 1593 C C . GLY A 1 206 ? 24.026 1.061 -36.324 1.00 91.19 206 GLY A C 1
ATOM 1594 O O . GLY A 1 206 ? 24.820 1.206 -37.253 1.00 91.19 206 GLY A O 1
ATOM 1595 N N . VAL A 1 207 ? 24.445 0.971 -35.056 1.00 92.94 207 VAL A N 1
ATOM 1596 C CA . VAL A 1 207 ? 25.861 0.970 -34.663 1.00 92.94 207 VAL A CA 1
ATOM 1597 C C . VAL A 1 207 ? 26.173 -0.231 -33.775 1.00 92.94 207 VAL A C 1
ATOM 1599 O O . VAL A 1 207 ? 25.501 -0.471 -32.772 1.00 92.94 207 VAL A O 1
ATOM 1602 N N . VAL A 1 208 ? 27.232 -0.974 -34.112 1.00 91.19 208 VAL A N 1
ATOM 1603 C CA . VAL A 1 208 ? 27.755 -2.053 -33.259 1.00 91.19 208 VAL A CA 1
ATOM 1604 C C . VAL A 1 208 ? 28.346 -1.451 -31.985 1.00 91.19 208 VAL A C 1
ATOM 1606 O O . VAL A 1 208 ? 29.252 -0.618 -32.048 1.00 91.19 208 VAL A O 1
ATOM 1609 N N . GLN A 1 209 ? 27.853 -1.895 -30.830 1.00 90.75 209 GLN A N 1
ATOM 1610 C CA . GLN A 1 209 ? 28.259 -1.373 -29.524 1.00 90.75 209 GLN A CA 1
ATOM 1611 C C . GLN A 1 209 ? 29.214 -2.315 -28.782 1.00 90.75 209 GLN A C 1
ATOM 1613 O O . GLN A 1 209 ? 29.248 -3.523 -29.017 1.00 90.75 209 GLN A O 1
ATOM 1618 N N . ALA A 1 210 ? 29.968 -1.759 -27.829 1.00 88.94 210 ALA A N 1
ATOM 1619 C CA . ALA A 1 210 ? 30.658 -2.548 -26.814 1.00 88.94 210 ALA A CA 1
ATOM 1620 C C . ALA A 1 210 ? 29.686 -2.870 -25.668 1.00 88.94 210 ALA A C 1
ATOM 1622 O O . ALA A 1 210 ? 29.073 -1.960 -25.113 1.00 88.94 210 ALA A O 1
ATOM 1623 N N . TYR A 1 211 ? 29.555 -4.151 -25.313 1.00 87.88 211 TYR A N 1
ATOM 1624 C CA . TYR A 1 211 ? 28.601 -4.596 -24.294 1.00 87.88 211 TYR A CA 1
ATOM 1625 C C . TYR A 1 211 ? 29.237 -4.782 -22.902 1.00 87.88 211 TYR A C 1
ATOM 1627 O O . TYR A 1 211 ? 30.355 -5.303 -22.830 1.00 87.88 211 TYR A O 1
ATOM 1635 N N . PRO A 1 212 ? 28.527 -4.444 -21.803 1.00 91.25 212 PRO A N 1
ATOM 1636 C CA . PRO A 1 212 ? 27.179 -3.875 -21.792 1.00 91.25 212 PRO A CA 1
ATOM 1637 C C . PRO A 1 212 ? 27.173 -2.423 -22.285 1.00 91.25 212 PRO A C 1
ATOM 1639 O O . PRO A 1 212 ? 28.038 -1.627 -21.916 1.00 91.25 212 PRO A O 1
ATOM 1642 N N . TYR A 1 213 ? 26.193 -2.096 -23.124 1.00 91.69 213 TYR A N 1
ATOM 1643 C CA . TYR A 1 213 ? 26.013 -0.750 -23.653 1.00 91.69 213 TYR A CA 1
ATOM 1644 C C . TYR A 1 213 ? 24.890 -0.060 -22.892 1.00 91.69 213 TYR A C 1
ATOM 1646 O O . TYR A 1 213 ? 23.761 -0.551 -22.859 1.00 91.69 213 TYR A O 1
ATOM 1654 N N . TRP A 1 214 ? 25.222 1.070 -22.280 1.00 94.00 214 TRP A N 1
ATOM 1655 C CA . TRP A 1 214 ? 24.306 1.874 -21.486 1.00 94.00 214 TRP A CA 1
ATOM 1656 C C . TRP A 1 214 ? 23.707 2.951 -22.384 1.00 94.00 214 TRP A C 1
ATOM 1658 O O . TRP A 1 214 ? 24.426 3.833 -22.857 1.00 94.00 214 TRP A O 1
ATOM 1668 N N . GLY A 1 215 ? 22.404 2.855 -22.635 1.00 91.38 215 GLY A N 1
ATOM 1669 C CA . GLY A 1 215 ? 21.658 3.871 -23.363 1.00 91.38 215 GLY A CA 1
ATOM 1670 C C . GLY A 1 215 ? 21.528 5.173 -22.571 1.00 91.38 215 GLY A C 1
ATOM 1671 O O . GLY A 1 215 ? 22.031 5.312 -21.448 1.00 91.38 215 GLY A O 1
ATOM 1672 N N . ALA A 1 216 ? 20.824 6.132 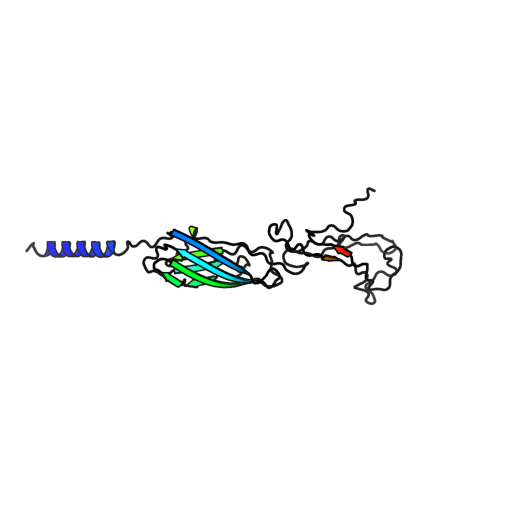-23.170 1.00 89.81 216 ALA A N 1
ATOM 1673 C CA . ALA A 1 216 ? 20.465 7.371 -22.496 1.00 89.81 216 ALA A CA 1
ATOM 1674 C C . ALA A 1 216 ? 19.622 7.093 -21.239 1.00 89.81 216 ALA A C 1
ATOM 1676 O O . ALA A 1 216 ? 18.875 6.115 -21.177 1.00 89.81 216 ALA A O 1
ATOM 1677 N N . VAL A 1 217 ? 19.780 7.958 -20.237 1.00 89.50 217 VAL A N 1
ATOM 1678 C CA . VAL A 1 217 ? 18.904 7.990 -19.066 1.00 89.50 217 VAL A CA 1
ATOM 1679 C C . VAL A 1 217 ? 17.820 9.016 -19.345 1.00 89.50 217 VAL A C 1
ATOM 1681 O O . VAL A 1 217 ? 18.123 10.202 -19.496 1.00 89.50 217 VAL A O 1
ATOM 1684 N N . ASP A 1 218 ? 16.578 8.558 -19.377 1.00 85.06 218 ASP A N 1
ATOM 1685 C CA . ASP A 1 218 ? 15.410 9.416 -19.521 1.00 85.06 218 ASP A CA 1
ATOM 1686 C C . ASP A 1 218 ? 14.821 9.697 -18.138 1.00 85.06 218 ASP A C 1
ATOM 1688 O O . ASP A 1 218 ? 14.679 8.792 -17.315 1.00 85.06 218 ASP A O 1
ATOM 1692 N N . PHE A 1 219 ? 14.505 10.964 -17.866 1.00 83.56 219 PHE A N 1
ATOM 1693 C CA . PHE A 1 219 ? 13.863 11.387 -16.623 1.00 83.56 219 PHE A CA 1
ATOM 1694 C C . PHE A 1 219 ? 12.432 11.840 -16.894 1.00 83.56 219 PHE A C 1
ATOM 1696 O O . PHE A 1 219 ? 12.202 12.750 -17.693 1.00 83.56 219 PHE A O 1
ATOM 1703 N N . TYR A 1 220 ? 11.492 11.259 -16.157 1.00 77.25 220 TYR A N 1
ATOM 1704 C CA . TYR A 1 220 ? 10.082 11.610 -16.199 1.00 77.25 220 TYR A CA 1
ATOM 1705 C C . TYR A 1 220 ? 9.735 12.403 -14.933 1.00 77.25 220 TYR A C 1
ATOM 1707 O O . TYR A 1 220 ? 9.796 11.848 -13.829 1.00 77.25 220 TYR A O 1
ATOM 1715 N N . PRO A 1 221 ? 9.416 13.707 -15.053 1.00 69.75 221 PRO A N 1
ATOM 1716 C CA . PRO A 1 221 ? 9.028 14.522 -13.907 1.00 69.75 221 PRO A CA 1
ATOM 1717 C C . PRO A 1 221 ? 7.695 14.037 -13.310 1.00 69.75 221 PRO A C 1
ATOM 1719 O O . PRO A 1 221 ? 6.959 13.292 -13.946 1.00 69.75 221 PRO A O 1
ATOM 1722 N N . ALA A 1 222 ? 7.414 14.457 -12.072 1.00 66.75 222 ALA A N 1
ATOM 1723 C CA . ALA A 1 222 ? 6.359 13.905 -11.219 1.00 66.75 222 ALA A CA 1
ATOM 1724 C C . ALA A 1 222 ? 4.965 13.755 -11.874 1.00 66.75 222 ALA A C 1
ATOM 1726 O O . ALA A 1 222 ? 4.547 14.572 -12.695 1.00 66.75 222 ALA A O 1
ATOM 1727 N N . VAL A 1 223 ? 4.248 12.742 -11.370 1.00 61.09 223 VAL A N 1
ATOM 1728 C CA . VAL A 1 223 ? 3.007 12.107 -11.852 1.00 61.09 223 VAL A CA 1
ATOM 1729 C C . VAL A 1 223 ? 3.212 11.218 -13.086 1.00 61.09 223 VAL A C 1
ATOM 1731 O O . VAL A 1 223 ? 2.852 11.575 -14.206 1.00 61.09 223 VAL A O 1
ATOM 1734 N N . VAL A 1 224 ? 3.751 10.016 -12.856 1.00 63.81 224 VAL A N 1
ATOM 1735 C CA . VAL A 1 224 ? 3.845 8.937 -13.852 1.00 63.81 224 VAL A CA 1
ATOM 1736 C C . VAL A 1 224 ? 3.014 7.752 -13.352 1.00 63.81 224 VAL A C 1
ATOM 1738 O O . VAL A 1 224 ? 3.407 7.087 -12.405 1.00 63.81 224 VAL A O 1
ATOM 1741 N N . TYR A 1 225 ? 1.849 7.500 -13.955 1.00 68.38 225 TYR A N 1
ATOM 1742 C CA . TYR A 1 225 ? 0.871 6.500 -13.477 1.00 68.38 225 TYR A CA 1
ATOM 1743 C C . TYR A 1 225 ? 0.953 5.124 -14.160 1.00 68.38 225 TYR A C 1
ATOM 1745 O O . TYR A 1 225 ? 0.002 4.356 -14.146 1.00 68.38 225 TYR A O 1
ATOM 1753 N N . GLY A 1 226 ? 2.064 4.824 -14.814 1.00 59.81 226 GLY A N 1
ATOM 1754 C CA . GLY A 1 226 ? 2.212 3.662 -15.692 1.00 59.81 226 GLY A CA 1
ATOM 1755 C C . GLY A 1 226 ? 2.637 4.128 -17.078 1.00 59.81 226 GLY A C 1
ATOM 1756 O O . GLY A 1 226 ? 2.731 5.341 -17.306 1.00 59.81 226 GLY A O 1
ATOM 1757 N N . PRO A 1 227 ? 2.980 3.219 -17.998 1.00 55.38 227 PRO A N 1
ATOM 1758 C CA . PRO A 1 227 ? 3.945 3.544 -19.026 1.00 55.38 227 PRO A CA 1
ATOM 1759 C C . PRO A 1 227 ? 3.339 4.505 -20.051 1.00 55.38 227 PRO A C 1
ATOM 1761 O O . PRO A 1 227 ? 2.520 4.143 -20.892 1.00 55.38 227 PRO A O 1
ATOM 1764 N N . PHE A 1 228 ? 3.815 5.748 -20.011 1.00 51.09 228 PHE A N 1
ATOM 1765 C CA . PHE A 1 228 ? 4.127 6.489 -21.222 1.00 51.09 228 PHE A CA 1
ATOM 1766 C C . PHE A 1 228 ? 5.596 6.194 -21.548 1.00 51.09 228 PHE A C 1
ATOM 1768 O O . PHE A 1 228 ? 6.472 6.990 -21.218 1.00 51.09 228 PHE A O 1
ATOM 1775 N N . ALA A 1 229 ? 5.885 5.065 -22.206 1.00 41.44 229 ALA A N 1
ATOM 1776 C CA . ALA A 1 229 ? 7.118 4.989 -22.990 1.00 41.44 229 ALA A CA 1
ATOM 1777 C C . ALA A 1 229 ? 7.106 6.169 -23.983 1.00 41.44 229 ALA A C 1
ATOM 1779 O O . ALA A 1 229 ? 6.021 6.550 -24.453 1.00 41.44 229 ALA A O 1
ATOM 1780 N N . PRO A 1 230 ? 8.256 6.790 -24.302 1.00 43.59 230 PRO A N 1
ATOM 1781 C CA . PRO A 1 230 ? 8.272 7.937 -25.190 1.00 43.59 230 PRO A CA 1
ATOM 1782 C C . PRO A 1 230 ? 7.655 7.472 -26.508 1.00 43.59 230 PRO A C 1
ATOM 1784 O O . PRO A 1 230 ? 8.188 6.585 -27.167 1.00 43.59 230 PRO A O 1
ATOM 1787 N N . ASN A 1 231 ? 6.512 8.064 -26.856 1.00 38.16 231 ASN A N 1
ATOM 1788 C CA . ASN A 1 231 ? 5.644 7.737 -27.988 1.00 38.16 231 ASN A CA 1
ATOM 1789 C C . ASN A 1 231 ? 4.496 6.749 -27.704 1.00 38.16 231 ASN A C 1
ATOM 1791 O O . ASN A 1 231 ? 4.423 5.661 -28.270 1.00 38.16 231 ASN A O 1
ATOM 1795 N N . GLY A 1 232 ? 3.413 7.301 -27.150 1.00 33.59 232 GLY A N 1
ATOM 1796 C CA . GLY A 1 232 ? 2.068 7.107 -27.713 1.00 33.59 232 GLY A CA 1
ATOM 1797 C C . GLY A 1 232 ? 1.941 7.615 -29.165 1.00 33.59 232 GLY A C 1
ATOM 1798 O O . GLY A 1 232 ? 0.931 8.205 -29.537 1.00 33.59 232 GLY A O 1
ATOM 1799 N N . ILE A 1 233 ? 2.970 7.412 -29.992 1.00 35.94 233 ILE A N 1
ATOM 1800 C CA . ILE A 1 233 ? 2.899 7.539 -31.438 1.00 35.94 233 ILE A CA 1
ATOM 1801 C C . ILE A 1 233 ? 2.990 6.111 -31.961 1.00 35.94 233 ILE A C 1
ATOM 1803 O O . ILE A 1 233 ? 4.061 5.588 -32.250 1.00 35.94 233 ILE A O 1
ATOM 1807 N N . SER A 1 234 ? 1.821 5.496 -32.130 1.00 34.00 234 SER A N 1
ATOM 1808 C CA . SER A 1 234 ? 1.614 4.667 -33.310 1.00 34.00 234 SER A CA 1
ATOM 1809 C C . SER A 1 234 ? 1.956 5.573 -34.498 1.00 34.00 234 SER A C 1
ATOM 1811 O O . SER A 1 234 ? 1.151 6.431 -34.874 1.00 34.00 234 SER A O 1
ATOM 1813 N N . LEU A 1 235 ? 3.162 5.458 -35.051 1.00 27.67 235 LEU A N 1
ATOM 1814 C CA . LEU A 1 235 ? 3.345 5.886 -36.427 1.00 27.67 235 LEU A CA 1
ATOM 1815 C C . LEU A 1 235 ? 2.611 4.841 -37.273 1.00 27.67 235 LEU A C 1
ATOM 1817 O O . LEU A 1 235 ? 2.878 3.647 -37.122 1.00 27.67 235 LEU A O 1
ATOM 1821 N N . PRO A 1 236 ? 1.618 5.254 -38.074 1.00 29.22 236 PRO A N 1
ATOM 1822 C CA . PRO A 1 236 ? 0.914 4.324 -38.930 1.00 29.22 236 PRO A CA 1
ATOM 1823 C C . PRO A 1 236 ? 1.898 3.796 -39.971 1.00 29.22 236 PRO A C 1
ATOM 1825 O O . PRO A 1 236 ? 2.557 4.604 -40.618 1.00 29.22 236 PRO A O 1
ATOM 1828 N N . CYS A 1 237 ? 1.887 2.474 -40.148 1.00 36.06 237 CYS A N 1
ATOM 1829 C CA . CYS A 1 237 ? 2.363 1.753 -41.332 1.00 36.06 237 CYS A CA 1
ATOM 1830 C C . CYS A 1 237 ? 3.850 1.913 -41.692 1.00 36.06 237 CYS A C 1
ATOM 1832 O O . CYS A 1 237 ? 4.245 2.975 -42.219 1.00 36.06 237 CYS A O 1
#

Mean predicted aligned error: 10.7 Å

Solvent-accessible surface area (backbone atoms only — not comparable to full-atom values): 14079 Å² total; per-residue (Å²): 138,74,75,62,62,61,55,53,52,53,51,52,52,52,52,51,52,54,65,66,60,73,69,74,72,74,57,46,82,50,58,72,48,76,51,73,48,79,51,64,80,56,42,56,46,60,28,43,33,39,35,40,41,39,40,30,55,39,42,43,82,86,49,61,47,31,38,39,38,37,66,65,76,81,67,81,70,46,76,44,79,46,43,73,82,47,95,36,27,34,35,49,76,49,73,54,67,50,56,65,77,36,86,53,27,61,28,65,26,36,35,31,42,25,46,70,90,41,76,25,75,92,5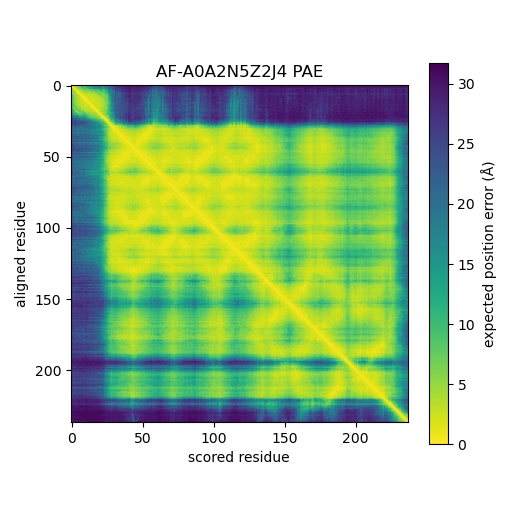2,60,44,73,60,79,43,64,42,39,57,56,56,65,24,24,75,12,37,78,40,54,38,66,82,73,84,88,73,60,92,96,57,85,82,88,85,78,76,42,57,58,27,34,44,26,25,19,54,90,78,26,82,89,79,43,53,35,66,58,50,75,50,66,55,68,43,51,81,61,66,58,97,85,68,62,78,79,85,57,56,62,96,86,37,74,69,68,71,63,35,76,52,71,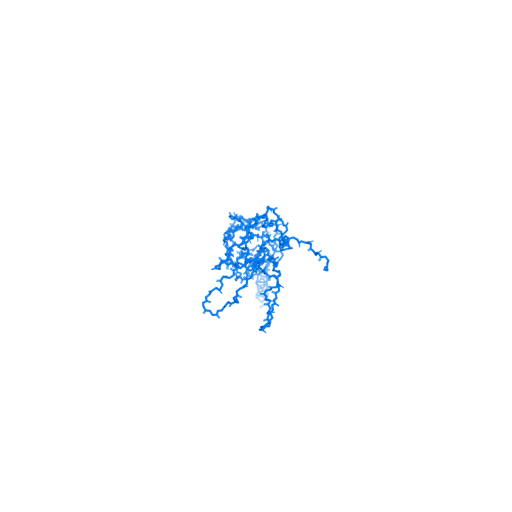75,48,77,44,70,65,67,55,62,37,64,76,38,95,62,95,57,81,72,79,131

Secondary structure (DSSP, 8-state):
--HHHHHHHHHHHHHHHHHHHTT--------SEEEEEEEES-SBSSEEEEEEEEEES---TT--EEEEEE-SSSPPPEEEEPEEEETTEEEEEEEEEEPTT-S-SEE--EEEEEETTEEEEEEEEE--EE-B--TTSTT-B--EESS-----TT-------EE-PBPTT-TTT-SSS-----EEEEEEE-S--STTSS-TT-EETTEEPPSSEEEEEEEE-S---S---S-------

Foldseek 3Di:
DPPPVVVVVVVVVVVVVVVVPVPPPPQDLDFPDWDKDWDWPDAEPFIKIKMKIKTAPHSQVPFWKWKWKDFQQPDDIDIGTWDDPDVRMTMDMDMDTRHAQGQAQKTWMWMFMDHNNRTSVVRIDTDIHGHAYDQPGHQWNWDKPPPDDDDDPPDDDDDDIFTQIAGHQAPPRHDPDRPFAKDKDKDWPPPPVPPPPDDPPDDDVNHRDDPRDIGDIDIGHTGDRGDPGPDPDPPDD

Nearest PDB structures (foldseek):
  4wi4-assembly1_A  TM=4.677E-01  e=1.200E+00  Homo sapiens
  2aty-assembly1_B  TM=4.524E-01  e=1.937E+00  Homo sapiens
  1ntl-assembly1_B  TM=3.994E-01  e=9.703E-01  Mus musculus
  6bz4-assembly1_A  TM=4.807E-01  e=4.300E+00  Homo sapiens
  5dvo-assembly1_B  TM=4.042E-01  e=2.810E+00  Homo sapiens

pLDDT: mean 84.24, std 15.9, range [27.67, 98.5]

Radius of gyration: 32.43 Å; Cα contacts (8 Å, |Δi|>4): 431; chains: 1; bounding box: 82×47×100 Å